Protein AF-G8SF89-F1 (afdb_monomer_lite)

Radius of gyration: 23.96 Å; chains: 1; bounding box: 56×58×71 Å

Secondary structure (DSSP, 8-state):
-PPPTTTTTHHHHS-HHHHHHHHHHTTT-HHHHHHHHHHHHHHHHHHHHHHHHHHHHHHHHHHHHHHHHHTHHHH-S-GGGS--S--HHHHHHHHHHHHHHHHHHHHH-GGG-SHHHHHHHS-HHHHHHTTSGGGHHHHHHTGGGG-TTS-S-HHHHHHHHHHHHHHHHHHHTT---TTS-HHHHHHHHHHHHHHH-HHHHHHHHHH--HHHHHHT-SS----EEEEE-TTHHHHHHHHSEEEE-TT----S-SEEEEEETTEE-SEE-BEEEEEEEEE-SHHHHHHHHTT--HHHHHHHHHHHHHHHTT--SSEEEEEEEPPTTSTT-EE-SS-EE--SPS-TT--S-SSEEEE-HHHHHH-SSGGGG-

pLDDT: mean 92.3, std 6.73, range [50.88, 98.69]

Sequence (370 aa):
MVGHQHAAAIPQWISPDRFEPYLRHAGHDRDKACELYEWAAELNSAAFQAIHYVEVILRNAIDLQLQKRRNEDAAKIPWFLTPLGSDNKSQQEIDYAVAQVRERLRKVDKRKDTRAQIVAGLTFGFWANLLQTRHEDLWRSTIRHAFPRSSGNRSDVAPIVFKLRTFRNRLAHHDSLLAVDVPFQINQMITLLDWIDEDAAHWLRSTEKATAVHAQRPFARNDTVVVAGADAWPLYQKVHAYVCQPGRAFQPVEHLAFYTARAIQPEIPVIRERIDNVDWTTAESRRRRATGDPKDQRLADIIDQSIADGWTGGRYQVFLLSAPGDTGHHTRRSTIPHTAPPGRGQAYTQGQRYAVRQKLISARTTSDLT

Structure (mmCIF, N/CA/C/O backbone):
data_AF-G8SF89-F1
#
_entry.id   AF-G8SF89-F1
#
loop_
_atom_site.group_PDB
_atom_site.id
_atom_site.type_symbol
_atom_site.label_atom_id
_atom_site.label_alt_id
_atom_site.label_comp_id
_atom_site.label_asym_id
_atom_site.label_entity_id
_atom_site.label_seq_id
_atom_site.pdbx_PDB_ins_code
_atom_site.Cartn_x
_atom_site.Cartn_y
_atom_site.Cartn_z
_atom_site.occupancy
_atom_site.B_iso_or_equiv
_atom_site.auth_seq_id
_atom_site.auth_comp_id
_atom_site.auth_asym_id
_atom_site.auth_atom_id
_atom_site.pdbx_PDB_model_num
ATOM 1 N N . MET A 1 1 ? -21.066 -25.541 19.609 1.00 50.88 1 MET A N 1
ATOM 2 C CA . MET A 1 1 ? -19.937 -25.155 18.740 1.00 50.88 1 MET A CA 1
ATOM 3 C C . MET A 1 1 ? -19.066 -26.381 18.589 1.00 50.88 1 MET A C 1
ATOM 5 O O . MET A 1 1 ? -18.711 -26.964 19.605 1.00 50.88 1 MET A O 1
ATOM 9 N N . VAL A 1 2 ? -18.831 -26.828 17.358 1.00 65.62 2 VAL A N 1
ATOM 10 C CA . VAL A 1 2 ? -17.849 -27.886 17.089 1.00 65.62 2 VAL A CA 1
ATOM 11 C C . VAL A 1 2 ? -16.478 -27.223 17.228 1.00 65.62 2 VAL A C 1
ATOM 13 O O . VAL A 1 2 ? -16.266 -26.186 16.609 1.00 65.62 2 VAL A O 1
ATOM 16 N N . GLY A 1 3 ? -15.616 -27.740 18.108 1.00 77.81 3 GLY A N 1
ATOM 17 C CA . GLY A 1 3 ? -14.256 -27.213 18.284 1.00 77.81 3 GLY A CA 1
ATOM 18 C C . GLY A 1 3 ? -13.438 -27.361 17.002 1.00 77.81 3 GLY A C 1
ATOM 19 O O . GLY A 1 3 ? -13.745 -28.216 16.165 1.00 77.81 3 GLY A O 1
ATOM 20 N N . HIS A 1 4 ? -12.404 -26.539 16.835 1.00 86.12 4 HIS A N 1
ATOM 21 C CA . HIS A 1 4 ? -11.586 -26.579 15.633 1.00 86.12 4 HIS A CA 1
ATOM 22 C C . HIS A 1 4 ? -10.834 -27.913 15.578 1.00 86.12 4 HIS A C 1
ATOM 24 O O . HIS A 1 4 ? -10.097 -28.267 16.502 1.00 86.12 4 HIS A O 1
ATOM 30 N N . GLN A 1 5 ? -10.997 -28.659 14.480 1.00 88.00 5 GLN A N 1
ATOM 31 C CA . GLN A 1 5 ? -10.517 -30.043 14.349 1.00 88.00 5 GLN A CA 1
ATOM 32 C C . GLN A 1 5 ? -9.021 -30.201 14.681 1.00 88.00 5 GLN A C 1
ATOM 34 O O . GLN A 1 5 ? -8.595 -31.245 15.175 1.00 88.00 5 GLN A O 1
ATOM 39 N N . HIS A 1 6 ? -8.225 -29.154 14.446 1.00 88.00 6 HIS A N 1
ATOM 40 C CA . HIS A 1 6 ? -6.773 -29.163 14.625 1.0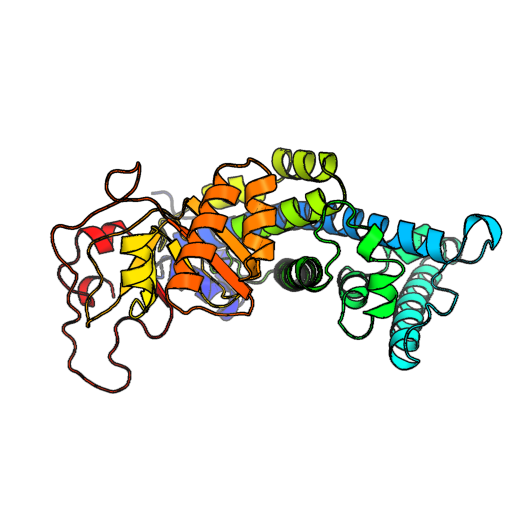0 88.00 6 HIS A CA 1
ATOM 41 C C . HIS A 1 6 ? -6.253 -28.246 15.746 1.00 88.00 6 HIS A C 1
ATOM 43 O O . HIS A 1 6 ? -5.051 -27.984 15.801 1.00 88.00 6 HIS A O 1
ATOM 49 N N . ALA A 1 7 ? -7.111 -27.790 16.669 1.00 86.19 7 ALA A N 1
ATOM 50 C CA . ALA A 1 7 ? -6.733 -26.843 17.730 1.00 86.19 7 ALA A CA 1
ATOM 51 C C . ALA A 1 7 ? -5.574 -27.305 18.632 1.00 86.19 7 ALA A C 1
ATOM 53 O O . ALA A 1 7 ? -4.820 -26.488 19.163 1.00 86.19 7 ALA A O 1
ATOM 54 N N . ALA A 1 8 ? -5.418 -28.620 18.808 1.00 84.69 8 ALA A N 1
ATOM 55 C CA . ALA A 1 8 ? -4.322 -29.204 19.579 1.00 84.69 8 ALA A CA 1
ATOM 56 C C . ALA A 1 8 ? -3.022 -29.378 18.769 1.00 84.69 8 ALA A C 1
ATOM 58 O O . ALA A 1 8 ? -1.945 -29.425 19.365 1.00 84.69 8 ALA A O 1
ATOM 59 N N . ALA A 1 9 ? -3.117 -29.488 17.439 1.00 89.56 9 ALA A N 1
ATOM 60 C CA . ALA A 1 9 ? -2.013 -29.873 16.559 1.00 89.56 9 ALA A CA 1
ATOM 61 C C . ALA A 1 9 ? -1.321 -28.669 15.901 1.00 89.56 9 ALA A C 1
ATOM 63 O O . ALA A 1 9 ? -0.096 -28.593 15.920 1.00 89.56 9 ALA A O 1
ATOM 64 N N . ILE A 1 10 ? -2.084 -27.696 15.388 1.00 87.31 10 ILE A N 1
ATOM 65 C CA . ILE A 1 10 ? -1.545 -26.505 14.701 1.00 87.31 10 ILE A CA 1
ATOM 66 C C . ILE A 1 10 ? -0.486 -25.764 15.538 1.00 87.31 10 ILE A C 1
ATOM 68 O O . ILE A 1 10 ? 0.593 -25.489 15.005 1.00 87.31 10 ILE A O 1
ATOM 72 N N . PRO A 1 11 ? -0.699 -25.500 16.846 1.00 87.44 11 PRO A N 1
ATOM 73 C CA . PRO A 1 11 ? 0.305 -24.821 17.666 1.00 87.44 11 PRO A CA 1
ATOM 74 C C . PRO A 1 11 ? 1.617 -25.603 17.841 1.00 87.44 11 PRO A C 1
ATOM 76 O O . PRO A 1 11 ? 2.593 -25.028 18.306 1.00 87.44 11 PRO A O 1
ATOM 79 N N . GLN A 1 12 ? 1.652 -26.900 17.509 1.00 90.00 12 GLN A N 1
ATOM 80 C CA . GLN A 1 12 ? 2.863 -27.728 17.575 1.00 90.00 12 GLN A CA 1
ATOM 81 C C . GLN A 1 12 ? 3.695 -27.653 16.287 1.00 90.00 12 GLN A C 1
ATOM 83 O O . GLN A 1 12 ? 4.896 -27.908 16.318 1.00 90.00 12 GLN A O 1
ATOM 88 N N . TRP A 1 13 ? 3.077 -27.305 15.153 1.00 92.06 13 TRP A N 1
ATOM 89 C CA . TRP A 1 13 ? 3.757 -27.172 13.856 1.00 92.06 13 TRP A CA 1
ATOM 90 C C . TRP A 1 13 ? 4.307 -25.767 13.606 1.00 92.06 13 TRP A C 1
ATOM 92 O O . TRP A 1 13 ? 5.127 -25.563 12.712 1.00 92.06 13 TRP A O 1
ATOM 102 N N . ILE A 1 14 ? 3.859 -24.793 14.395 1.00 89.81 14 ILE A N 1
ATOM 103 C CA . ILE A 1 14 ? 4.236 -23.386 14.292 1.00 89.81 14 ILE A CA 1
ATOM 104 C C . ILE A 1 14 ? 5.031 -23.028 15.541 1.00 89.81 14 ILE A C 1
ATOM 106 O O . ILE A 1 14 ? 4.664 -23.421 16.645 1.00 89.81 14 ILE A O 1
ATOM 110 N N . SER A 1 15 ? 6.110 -22.255 15.398 1.00 89.69 15 SER A N 1
ATOM 111 C CA . SER A 1 15 ? 6.829 -21.802 16.588 1.00 89.69 15 SER A CA 1
ATOM 112 C C . SER A 1 15 ? 5.915 -20.951 17.489 1.00 89.69 15 SER A C 1
ATOM 114 O O . SER A 1 15 ? 5.112 -20.164 16.970 1.00 89.69 15 SER A O 1
ATOM 116 N N . PRO A 1 16 ? 6.042 -21.046 18.828 1.00 90.50 16 PRO A N 1
ATOM 117 C CA . PRO A 1 16 ? 5.187 -20.303 19.755 1.00 90.50 16 PRO A CA 1
ATOM 118 C C . PRO A 1 16 ? 5.129 -18.802 19.447 1.00 90.50 16 PRO A C 1
ATOM 120 O O . PRO A 1 16 ? 4.044 -18.238 19.338 1.00 90.50 16 PRO A O 1
ATOM 123 N N . ASP A 1 17 ? 6.278 -18.181 19.167 1.00 91.44 17 ASP A N 1
ATOM 124 C CA . ASP A 1 17 ? 6.375 -16.750 18.845 1.00 91.44 17 ASP A CA 1
ATOM 125 C C . ASP A 1 17 ? 5.619 -16.355 17.566 1.00 91.44 17 ASP A C 1
ATOM 127 O O . ASP A 1 17 ? 5.136 -15.227 17.440 1.00 91.44 17 ASP A O 1
ATOM 131 N N . ARG A 1 18 ? 5.505 -17.271 16.596 1.00 91.44 18 ARG A N 1
ATOM 132 C CA . ARG A 1 18 ? 4.767 -17.048 15.343 1.00 91.44 18 ARG A CA 1
ATOM 133 C C . ARG A 1 18 ? 3.261 -17.230 15.528 1.00 91.44 18 ARG A C 1
ATOM 135 O O . ARG A 1 18 ? 2.498 -16.572 14.820 1.00 91.44 18 ARG A O 1
ATOM 142 N N . PHE A 1 19 ? 2.838 -18.078 16.466 1.00 93.19 19 PHE A N 1
ATOM 143 C CA . PHE A 1 19 ? 1.425 -18.335 16.761 1.00 93.19 19 PHE A CA 1
ATOM 144 C C . PHE A 1 19 ? 0.829 -17.352 17.786 1.00 93.19 19 PHE A C 1
ATOM 146 O O . PHE A 1 19 ? -0.348 -17.002 17.725 1.00 93.19 19 PHE A O 1
ATOM 153 N N . GLU A 1 20 ? 1.656 -16.830 18.686 1.00 92.19 20 GLU A N 1
ATOM 154 C CA . GLU A 1 20 ? 1.288 -15.909 19.763 1.00 92.19 20 GLU A CA 1
ATOM 155 C C . GLU A 1 20 ? 0.498 -14.655 19.307 1.00 92.19 20 GLU A C 1
ATOM 157 O O . GLU A 1 20 ? -0.483 -14.288 19.960 1.00 92.19 20 GLU A O 1
ATOM 162 N N . PRO A 1 21 ? 0.797 -14.003 18.161 1.00 91.12 21 PRO A N 1
ATOM 163 C CA . PRO A 1 21 ? -0.052 -12.931 17.643 1.00 91.12 21 PRO A CA 1
ATOM 164 C C . PRO A 1 21 ? -1.506 -13.355 17.398 1.00 91.12 21 PRO A C 1
ATOM 166 O O . PRO A 1 21 ? -2.406 -12.548 17.631 1.00 91.12 21 PRO A O 1
ATOM 169 N N . TYR A 1 22 ? -1.741 -14.588 16.944 1.00 92.06 22 TYR A N 1
ATOM 170 C CA . TYR A 1 22 ? -3.078 -15.123 16.682 1.00 92.06 22 TYR A CA 1
ATOM 171 C C . TYR A 1 22 ? -3.811 -15.420 17.989 1.00 92.06 22 TYR A C 1
ATOM 173 O O . TYR A 1 22 ? -4.953 -14.990 18.139 1.00 92.06 22 TYR A O 1
ATOM 181 N N . LEU A 1 23 ? -3.129 -16.032 18.966 1.00 91.00 23 LEU A N 1
ATOM 182 C CA . LEU A 1 23 ? -3.665 -16.251 20.316 1.00 91.00 23 LEU A CA 1
ATOM 183 C C . LEU A 1 23 ? -4.122 -14.946 20.957 1.00 91.00 23 LEU A C 1
ATOM 185 O O . LEU A 1 23 ? -5.261 -14.846 21.403 1.00 91.00 23 LEU A O 1
ATOM 189 N N . ARG A 1 24 ? -3.275 -13.915 20.948 1.00 89.12 24 ARG A N 1
ATOM 190 C CA . ARG A 1 24 ? -3.626 -12.618 21.537 1.00 89.12 24 ARG A CA 1
ATOM 191 C C . ARG A 1 24 ? -4.850 -11.992 20.874 1.00 89.12 24 ARG A C 1
ATOM 193 O O . ARG A 1 24 ? -5.723 -11.481 21.567 1.00 89.12 24 ARG A O 1
ATOM 200 N N . HIS A 1 25 ? -4.931 -12.037 19.542 1.00 86.19 25 HIS A N 1
ATOM 201 C CA . HIS A 1 25 ? -6.096 -11.513 18.820 1.00 86.19 25 HIS A CA 1
ATOM 202 C C . HIS A 1 25 ? -7.362 -12.334 19.075 1.00 86.19 25 HIS A C 1
ATOM 204 O O . HIS A 1 25 ? -8.450 -11.768 19.073 1.00 86.19 25 HIS A O 1
ATOM 210 N N . ALA A 1 26 ? -7.221 -13.635 19.317 1.00 88.62 26 ALA A N 1
ATOM 211 C CA . ALA A 1 26 ? -8.311 -14.536 19.660 1.00 88.62 26 ALA A CA 1
ATOM 212 C C . ALA A 1 26 ? -8.717 -14.482 21.148 1.00 88.62 26 ALA A C 1
ATOM 214 O O . ALA A 1 26 ? -9.597 -15.230 21.564 1.00 88.62 26 ALA A O 1
ATOM 215 N N . GLY A 1 27 ? -8.091 -13.633 21.974 1.00 87.19 27 GLY A N 1
ATOM 216 C CA . GLY A 1 27 ? -8.346 -13.607 23.419 1.00 87.19 27 GLY A CA 1
ATOM 217 C C . GLY A 1 27 ? -7.873 -14.878 24.133 1.00 87.19 27 GLY A C 1
ATOM 218 O O . GLY A 1 27 ? -8.510 -15.325 25.079 1.00 87.19 27 GLY A O 1
ATOM 219 N N . HIS A 1 28 ? -6.776 -15.467 23.652 1.00 89.31 28 HIS A N 1
ATOM 220 C CA . HIS A 1 28 ? -6.198 -16.747 24.079 1.00 89.31 28 HIS A CA 1
ATOM 221 C C . HIS A 1 28 ? -7.100 -17.977 23.865 1.00 89.31 28 HIS A C 1
ATOM 223 O O . HIS A 1 28 ? -6.785 -19.066 24.347 1.00 89.31 28 HIS A O 1
ATOM 229 N N . ASP A 1 29 ? -8.169 -17.835 23.080 1.00 90.94 29 ASP A N 1
ATOM 230 C CA . ASP A 1 29 ? -8.976 -18.948 22.584 1.00 90.94 29 ASP A CA 1
ATOM 231 C C . ASP A 1 29 ? -8.221 -19.678 21.461 1.00 90.94 29 ASP A C 1
ATOM 233 O O . ASP A 1 29 ? -7.914 -19.102 20.412 1.00 90.94 29 ASP A O 1
ATOM 237 N N . ARG A 1 30 ? -7.876 -20.947 21.700 1.00 90.56 30 ARG A N 1
ATOM 238 C CA . ARG A 1 30 ? -7.067 -21.744 20.768 1.00 90.56 30 ARG A CA 1
ATOM 239 C C . ARG A 1 30 ? -7.809 -22.097 19.486 1.00 90.56 30 ARG A C 1
ATOM 241 O O . ARG A 1 30 ? -7.169 -22.103 18.436 1.00 90.56 30 ARG A O 1
ATOM 248 N N . ASP A 1 31 ? -9.110 -22.369 19.562 1.00 91.94 31 ASP A N 1
ATOM 249 C CA . ASP A 1 31 ? -9.913 -22.728 18.391 1.00 91.94 31 ASP A CA 1
ATOM 250 C C . ASP A 1 31 ? -9.948 -21.544 17.421 1.00 91.94 31 ASP A C 1
ATOM 252 O O . ASP A 1 31 ? -9.514 -21.649 16.273 1.00 91.94 31 ASP A O 1
ATOM 256 N N . LYS A 1 32 ? -10.305 -20.364 17.939 1.00 92.06 32 LYS A N 1
ATOM 257 C CA . LYS A 1 32 ? -10.306 -19.113 17.167 1.00 92.06 32 LYS A CA 1
ATOM 258 C C . LYS A 1 32 ? -8.918 -18.734 16.656 1.00 92.06 32 LYS A C 1
ATOM 260 O O . LYS A 1 32 ? -8.783 -18.221 15.548 1.00 92.06 32 LYS A O 1
ATOM 265 N N . ALA A 1 33 ? -7.862 -18.957 17.439 1.00 92.38 33 ALA A N 1
ATOM 266 C CA . ALA A 1 33 ? -6.503 -18.669 16.986 1.00 92.38 33 ALA A CA 1
ATOM 267 C C . ALA A 1 33 ? -6.103 -19.529 15.776 1.00 92.38 33 ALA A C 1
ATOM 269 O O . ALA A 1 33 ? -5.426 -19.023 14.881 1.00 92.38 33 ALA A O 1
ATOM 270 N N . CYS A 1 34 ? -6.543 -20.792 15.730 1.00 93.69 34 CYS A N 1
ATOM 271 C CA . CYS A 1 34 ? -6.319 -21.675 14.586 1.00 93.69 34 CYS A CA 1
ATOM 272 C C . CYS A 1 34 ? -7.111 -21.217 13.357 1.00 93.69 34 CYS A C 1
ATOM 274 O O . CYS A 1 34 ? -6.504 -21.019 12.309 1.00 93.69 34 CYS A O 1
ATOM 276 N N . GLU A 1 35 ? -8.407 -20.924 13.508 1.00 94.12 35 GLU A N 1
ATOM 277 C CA . GLU A 1 35 ? -9.235 -20.375 12.420 1.00 94.12 35 GLU A CA 1
ATOM 278 C C . GLU A 1 35 ? -8.627 -19.086 11.841 1.00 94.12 35 GLU A C 1
ATOM 280 O O . GLU A 1 35 ? -8.545 -18.898 10.627 1.00 94.12 35 GLU A O 1
ATOM 285 N N . LEU A 1 36 ? -8.141 -18.189 12.708 1.00 93.25 36 LEU A N 1
ATOM 286 C CA . LEU A 1 36 ? -7.502 -16.942 12.286 1.00 93.25 36 LEU A CA 1
ATOM 287 C C . LEU A 1 36 ? -6.159 -17.179 11.584 1.00 93.25 36 LEU A C 1
ATOM 289 O O . LEU A 1 36 ? -5.795 -16.413 10.690 1.00 93.25 36 LEU A O 1
ATOM 293 N N . TYR A 1 37 ? -5.404 -18.195 12.003 1.00 94.31 37 TYR A N 1
ATOM 294 C CA . TYR A 1 37 ? -4.150 -18.573 11.360 1.00 94.31 37 TYR A CA 1
ATOM 295 C C . TYR A 1 37 ? -4.389 -19.115 9.947 1.00 94.31 37 TYR A C 1
ATOM 297 O O . TYR A 1 37 ? -3.738 -18.662 9.005 1.00 94.31 37 TYR A O 1
ATOM 305 N N . GLU A 1 38 ? -5.352 -20.021 9.787 1.00 94.75 38 GLU A N 1
ATOM 306 C CA . GLU A 1 38 ? -5.725 -20.593 8.490 1.00 94.75 38 GLU A CA 1
ATOM 307 C C . GLU A 1 38 ? -6.265 -19.518 7.540 1.00 94.75 38 GLU A C 1
ATOM 309 O O . GLU A 1 38 ? -5.780 -19.389 6.414 1.00 94.75 38 GLU A O 1
ATOM 314 N N . TRP A 1 39 ? -7.157 -18.648 8.029 1.00 95.62 39 TRP A N 1
ATOM 315 C CA . TRP A 1 39 ? -7.616 -17.473 7.283 1.00 95.62 39 TRP A CA 1
ATOM 316 C C . TRP A 1 39 ? -6.452 -16.570 6.845 1.00 95.62 39 TRP A C 1
ATOM 318 O O . TRP A 1 39 ? -6.416 -16.090 5.712 1.00 95.62 39 TRP A O 1
ATOM 328 N N . ALA A 1 40 ? -5.467 -16.330 7.718 1.00 94.88 40 ALA A N 1
ATOM 329 C CA . ALA A 1 40 ? -4.318 -15.495 7.372 1.00 94.88 40 ALA A CA 1
ATOM 330 C C . ALA A 1 40 ? -3.421 -16.147 6.308 1.00 94.88 40 ALA A C 1
ATOM 332 O O . ALA A 1 40 ? -2.827 -15.430 5.496 1.00 94.88 40 ALA A O 1
ATOM 333 N N . ALA A 1 41 ? -3.329 -17.479 6.288 1.00 95.50 41 ALA A N 1
ATOM 334 C CA . ALA A 1 41 ? -2.639 -18.220 5.238 1.00 95.50 41 ALA A CA 1
ATOM 335 C C . ALA A 1 41 ? -3.378 -18.113 3.891 1.00 95.50 41 ALA A C 1
ATOM 337 O O . ALA A 1 41 ? -2.743 -17.842 2.868 1.00 95.50 41 ALA A O 1
ATOM 338 N N . GLU A 1 42 ? -4.710 -18.232 3.890 1.00 97.56 42 GLU A N 1
ATOM 339 C CA . GLU A 1 42 ? -5.537 -18.016 2.697 1.00 97.56 42 GLU A CA 1
ATOM 340 C C . GLU A 1 42 ? -5.398 -16.581 2.167 1.00 97.56 42 GLU A C 1
ATOM 342 O O . GLU A 1 42 ? -5.149 -16.369 0.976 1.00 97.56 42 GLU A O 1
ATOM 347 N N . LEU A 1 43 ? -5.451 -15.587 3.060 1.00 97.31 43 LEU A N 1
ATOM 348 C CA . LEU A 1 43 ? -5.251 -14.182 2.710 1.00 97.31 43 LEU A CA 1
ATOM 349 C C . LEU A 1 43 ? -3.857 -13.933 2.120 1.00 97.31 43 LEU A C 1
ATOM 351 O O . LEU A 1 43 ? -3.726 -13.171 1.161 1.00 97.31 43 LEU A O 1
ATOM 355 N N . ASN A 1 44 ? -2.816 -14.571 2.668 1.00 97.62 44 ASN A N 1
ATOM 356 C CA . ASN A 1 44 ? -1.458 -14.478 2.135 1.00 97.62 44 ASN A CA 1
ATOM 357 C C . ASN A 1 44 ? -1.402 -15.012 0.696 1.00 97.62 44 ASN A C 1
ATOM 359 O O . ASN A 1 44 ? -0.926 -14.305 -0.191 1.00 97.62 44 ASN A O 1
ATOM 363 N N . SER A 1 45 ? -1.970 -16.197 0.454 1.00 97.88 45 SER A N 1
ATOM 364 C CA . SER A 1 45 ? -2.066 -16.800 -0.882 1.00 97.88 45 SER A CA 1
ATOM 365 C C . SER A 1 45 ? -2.776 -15.877 -1.883 1.00 97.88 45 SER A C 1
ATOM 367 O O . SER A 1 45 ? -2.227 -15.555 -2.942 1.00 97.88 45 SER A O 1
ATOM 369 N N . ALA A 1 46 ? -3.953 -15.361 -1.515 1.00 98.19 46 ALA A N 1
ATOM 370 C CA . ALA A 1 46 ? -4.733 -14.458 -2.358 1.00 98.19 46 ALA A CA 1
ATOM 371 C C . ALA A 1 46 ? -3.995 -13.136 -2.648 1.00 98.19 46 ALA A C 1
ATOM 373 O O . ALA A 1 46 ? -4.000 -12.648 -3.779 1.00 98.19 46 ALA A O 1
ATOM 374 N N . ALA A 1 47 ? -3.304 -12.568 -1.656 1.00 98.19 47 ALA A N 1
ATOM 375 C CA . ALA A 1 47 ? -2.503 -11.360 -1.844 1.00 98.19 47 ALA A CA 1
ATOM 376 C C . ALA A 1 47 ? -1.255 -11.609 -2.712 1.00 98.19 47 ALA A C 1
ATOM 378 O O . ALA A 1 47 ? -0.862 -10.740 -3.495 1.00 98.19 47 ALA A O 1
ATOM 379 N N . PHE A 1 48 ? -0.637 -12.793 -2.618 1.00 97.38 48 PHE A N 1
ATOM 380 C CA . PHE A 1 48 ? 0.515 -13.157 -3.447 1.00 97.38 48 PHE A CA 1
ATOM 381 C C . PHE A 1 48 ? 0.137 -13.289 -4.926 1.00 97.38 48 PHE A C 1
ATOM 383 O O . PHE A 1 48 ? 0.937 -12.940 -5.795 1.00 97.38 48 PHE A O 1
ATOM 390 N N . GLN A 1 49 ? -1.094 -13.720 -5.219 1.00 98.00 49 GLN A N 1
ATOM 391 C CA . GLN A 1 49 ? -1.638 -13.723 -6.578 1.00 98.00 49 GLN A CA 1
ATOM 392 C C . GLN A 1 49 ? -1.666 -12.306 -7.178 1.00 98.00 49 GLN A C 1
ATOM 394 O O . GLN A 1 49 ? -1.195 -12.104 -8.295 1.00 98.00 49 GLN A O 1
ATOM 399 N N . ALA A 1 50 ? -2.153 -11.311 -6.429 1.00 98.19 50 ALA A N 1
ATOM 400 C CA . ALA A 1 50 ? -2.156 -9.919 -6.884 1.00 98.19 50 ALA A CA 1
ATOM 401 C C . ALA A 1 50 ? -0.727 -9.381 -7.094 1.00 98.19 50 ALA A C 1
ATOM 403 O O . ALA A 1 50 ? -0.431 -8.775 -8.125 1.00 98.19 50 ALA A O 1
ATOM 404 N N . ILE A 1 51 ? 0.191 -9.677 -6.163 1.00 98.12 51 ILE A N 1
ATOM 405 C CA . ILE A 1 51 ? 1.616 -9.333 -6.293 1.00 98.12 51 ILE A CA 1
ATOM 406 C C . ILE A 1 51 ? 2.240 -9.942 -7.548 1.00 98.12 51 ILE A C 1
ATOM 408 O O . ILE A 1 51 ? 3.010 -9.260 -8.223 1.00 98.12 51 ILE A O 1
ATOM 412 N N . HIS A 1 52 ? 1.915 -11.194 -7.877 1.00 97.50 52 HIS A N 1
ATOM 413 C CA . HIS A 1 52 ? 2.430 -11.856 -9.071 1.00 97.50 52 HIS A CA 1
ATOM 414 C C . HIS A 1 52 ? 2.105 -11.056 -10.341 1.00 97.50 52 HIS A C 1
ATOM 416 O O . HIS A 1 52 ? 3.002 -10.794 -11.143 1.00 97.50 52 HIS A O 1
ATOM 422 N N . TYR A 1 53 ? 0.854 -10.613 -10.496 1.00 98.00 53 TYR A N 1
ATOM 423 C CA . TYR A 1 53 ? 0.442 -9.804 -11.644 1.00 98.00 53 TYR A CA 1
ATOM 424 C C . TYR A 1 53 ? 1.190 -8.471 -11.700 1.00 98.00 53 TYR A C 1
ATOM 426 O O . TYR A 1 53 ? 1.764 -8.123 -12.733 1.00 98.00 53 TYR A O 1
ATOM 434 N N . VAL A 1 54 ? 1.260 -7.763 -10.570 1.00 98.38 54 VAL A N 1
ATOM 435 C CA . VAL A 1 54 ? 1.958 -6.475 -10.479 1.00 98.38 54 VAL A CA 1
ATOM 436 C C . VAL A 1 54 ? 3.443 -6.613 -10.798 1.00 98.38 54 VAL A C 1
ATOM 438 O O . VAL A 1 54 ? 3.975 -5.797 -11.541 1.00 98.38 54 VAL A O 1
ATOM 441 N N . GLU A 1 55 ? 4.123 -7.635 -10.274 1.00 98.25 55 GLU A N 1
ATOM 442 C CA . GLU A 1 55 ? 5.555 -7.860 -10.505 1.00 98.25 55 GLU A CA 1
ATOM 443 C C . GLU A 1 55 ? 5.858 -8.086 -11.990 1.00 98.25 55 GLU A C 1
ATOM 445 O O . GLU A 1 55 ? 6.798 -7.493 -12.523 1.00 98.25 55 GLU A O 1
ATOM 450 N N . VAL A 1 56 ? 5.040 -8.892 -12.673 1.00 98.25 56 VAL A N 1
ATOM 451 C CA . VAL A 1 56 ? 5.202 -9.162 -14.107 1.00 98.25 56 VAL A CA 1
ATOM 452 C C . VAL A 1 56 ? 4.951 -7.904 -14.937 1.00 98.25 56 VAL A C 1
ATOM 454 O O . VAL A 1 56 ? 5.771 -7.578 -15.799 1.00 98.25 56 VAL A O 1
ATOM 457 N N . ILE A 1 57 ? 3.859 -7.183 -14.669 1.00 98.69 57 ILE A N 1
ATOM 458 C CA . ILE A 1 57 ? 3.482 -5.986 -15.431 1.00 98.69 57 ILE A CA 1
ATOM 459 C C . ILE A 1 57 ? 4.498 -4.861 -15.209 1.00 98.69 57 ILE A C 1
ATOM 461 O O . ILE A 1 57 ? 5.030 -4.323 -16.178 1.00 98.69 57 ILE A O 1
ATOM 465 N N . LEU A 1 58 ? 4.837 -4.559 -13.950 1.00 98.62 58 LEU A N 1
ATOM 466 C CA . LEU A 1 58 ? 5.816 -3.529 -13.588 1.00 98.62 58 LEU A CA 1
ATOM 467 C C . LEU A 1 58 ? 7.166 -3.786 -14.256 1.00 98.62 58 LEU A C 1
ATOM 469 O O . LEU A 1 58 ? 7.749 -2.883 -14.859 1.00 98.62 58 LEU A O 1
ATOM 473 N N . ARG A 1 59 ? 7.660 -5.026 -14.166 1.00 98.44 59 ARG A N 1
ATOM 474 C CA . ARG A 1 59 ? 8.911 -5.422 -14.808 1.00 98.44 59 ARG A CA 1
ATOM 475 C C . ARG A 1 59 ? 8.860 -5.172 -16.306 1.00 98.44 59 ARG A C 1
ATOM 477 O O . ARG A 1 59 ? 9.770 -4.548 -16.840 1.00 98.44 59 ARG A O 1
ATOM 484 N N . ASN A 1 60 ? 7.837 -5.690 -16.980 1.00 98.50 60 ASN A N 1
ATOM 485 C CA . ASN A 1 60 ? 7.758 -5.627 -18.435 1.00 98.50 60 ASN A CA 1
ATOM 486 C C . ASN A 1 60 ? 7.601 -4.176 -18.918 1.00 98.50 60 ASN A C 1
ATOM 488 O O . ASN A 1 60 ? 8.199 -3.803 -19.925 1.00 98.50 60 ASN A O 1
ATOM 492 N N . ALA A 1 61 ? 6.871 -3.343 -18.171 1.00 98.62 61 ALA A N 1
ATOM 493 C CA . ALA A 1 61 ? 6.735 -1.919 -18.456 1.00 98.62 61 ALA A CA 1
ATOM 494 C C . ALA A 1 61 ? 8.083 -1.184 -18.365 1.00 98.62 61 ALA A C 1
ATOM 496 O O . ALA A 1 61 ? 8.443 -0.450 -19.285 1.00 98.62 61 ALA A O 1
ATOM 497 N N . ILE A 1 62 ? 8.862 -1.409 -17.299 1.00 98.50 62 ILE A N 1
ATOM 498 C CA . ILE A 1 62 ? 10.197 -0.805 -17.144 1.00 98.50 62 ILE A CA 1
ATOM 499 C C . ILE A 1 62 ? 11.164 -1.346 -18.203 1.00 98.50 62 ILE A C 1
ATOM 501 O O . ILE A 1 62 ? 11.875 -0.572 -18.847 1.00 98.50 62 ILE A O 1
ATOM 505 N N . ASP A 1 63 ? 11.174 -2.663 -18.407 1.00 98.25 63 ASP A N 1
ATOM 506 C CA . ASP A 1 63 ? 12.025 -3.339 -19.381 1.00 98.25 63 ASP A CA 1
ATOM 507 C C . ASP A 1 63 ? 11.811 -2.794 -20.799 1.00 98.25 63 ASP A C 1
ATOM 509 O O . ASP A 1 63 ? 12.782 -2.486 -21.487 1.00 98.25 63 ASP A O 1
ATOM 513 N N . LEU A 1 64 ? 10.557 -2.580 -21.212 1.00 98.00 64 LEU A N 1
ATOM 514 C CA . LEU A 1 64 ? 10.222 -1.987 -22.508 1.00 98.00 64 LEU A CA 1
ATOM 515 C C . LEU A 1 64 ? 10.846 -0.595 -22.695 1.00 98.00 64 LEU A C 1
ATOM 517 O O . LEU A 1 64 ? 11.350 -0.280 -23.774 1.00 98.00 64 LEU A O 1
ATOM 521 N N . GLN A 1 65 ? 10.842 0.252 -21.663 1.00 97.88 65 GLN A N 1
ATOM 522 C CA . GLN A 1 65 ? 11.445 1.585 -21.771 1.00 97.88 65 GLN A CA 1
ATOM 523 C C . GLN A 1 65 ? 12.974 1.522 -21.823 1.00 97.88 65 GLN A C 1
ATOM 525 O O . GLN A 1 65 ? 13.599 2.291 -22.555 1.00 97.88 65 GLN A O 1
ATOM 530 N N . LEU A 1 66 ? 13.588 0.588 -21.093 1.00 96.88 66 LEU A N 1
ATOM 531 C CA . LEU A 1 66 ? 15.035 0.367 -21.147 1.00 96.88 66 LEU A CA 1
ATOM 532 C C . LEU A 1 66 ? 15.478 -0.152 -22.524 1.00 96.88 66 LEU A C 1
ATOM 534 O O . LEU A 1 66 ? 16.484 0.329 -23.050 1.00 96.88 66 LEU A O 1
ATOM 538 N N . GLN A 1 67 ? 14.689 -1.040 -23.143 1.00 96.38 67 GLN A N 1
ATOM 539 C CA . GLN A 1 67 ? 14.904 -1.493 -24.522 1.00 96.38 67 GLN A CA 1
ATOM 540 C C . GLN A 1 67 ? 14.902 -0.315 -25.505 1.00 96.38 67 GLN A C 1
ATOM 542 O O . GLN A 1 67 ? 15.830 -0.161 -26.302 1.00 96.38 67 GLN A O 1
ATOM 547 N N . LYS A 1 68 ? 13.896 0.566 -25.401 1.00 95.75 68 LYS A N 1
ATOM 548 C CA . LYS A 1 68 ? 13.774 1.768 -26.241 1.00 95.75 68 LYS A CA 1
ATOM 549 C C . LYS A 1 68 ? 14.947 2.730 -26.047 1.00 95.75 68 LYS A C 1
ATOM 551 O O . LYS A 1 68 ? 15.535 3.172 -27.029 1.00 95.75 68 LYS A O 1
ATOM 556 N N . ARG A 1 69 ? 15.348 3.005 -24.797 1.00 93.56 69 ARG A N 1
ATOM 557 C CA . ARG A 1 69 ? 16.507 3.866 -24.466 1.00 93.56 69 ARG A CA 1
ATOM 558 C C . ARG A 1 69 ? 17.798 3.386 -25.136 1.00 93.56 69 ARG A C 1
ATOM 560 O O . ARG A 1 69 ? 18.659 4.200 -25.467 1.00 93.56 69 ARG A O 1
ATOM 567 N N . ARG A 1 70 ? 17.971 2.070 -25.275 1.00 92.38 70 ARG A N 1
ATOM 568 C CA . ARG A 1 70 ? 19.176 1.457 -25.854 1.00 92.38 70 ARG A CA 1
ATOM 569 C C . ARG A 1 70 ? 19.028 1.068 -27.318 1.00 92.38 70 ARG A C 1
ATOM 571 O O . ARG A 1 70 ? 19.995 0.574 -27.886 1.00 92.38 70 ARG A O 1
ATOM 578 N N . ASN A 1 71 ? 17.871 1.346 -27.921 1.00 91.38 71 ASN A N 1
ATOM 579 C CA . ASN A 1 71 ? 17.547 0.959 -29.288 1.00 91.38 71 ASN A CA 1
ATOM 580 C C . ASN A 1 71 ? 17.948 -0.503 -29.552 1.00 91.38 71 ASN A C 1
ATOM 582 O O . ASN A 1 71 ? 18.711 -0.795 -30.474 1.00 91.38 71 ASN A O 1
ATOM 586 N N . GLU A 1 72 ? 17.495 -1.415 -28.683 1.00 92.88 72 GLU A N 1
ATOM 587 C CA . GLU A 1 72 ? 17.874 -2.833 -28.763 1.00 92.88 72 GLU A CA 1
ATOM 588 C C . GLU A 1 72 ? 17.529 -3.456 -30.120 1.00 92.88 72 GLU A C 1
ATOM 590 O O . GLU A 1 72 ? 18.250 -4.336 -30.592 1.00 92.88 72 GLU A O 1
ATOM 595 N N . ASP A 1 73 ? 16.482 -2.962 -30.784 1.00 88.81 73 ASP A N 1
ATOM 596 C CA . ASP A 1 73 ? 16.089 -3.416 -32.115 1.00 88.81 73 ASP A CA 1
ATOM 597 C C . ASP A 1 73 ? 17.177 -3.169 -33.163 1.00 88.81 73 ASP A C 1
ATOM 599 O O . ASP A 1 73 ? 17.402 -4.039 -34.007 1.00 88.81 73 ASP A O 1
ATOM 603 N N . ALA A 1 74 ? 17.885 -2.040 -33.093 1.00 91.25 74 ALA A N 1
ATOM 604 C CA . ALA A 1 74 ? 19.008 -1.746 -33.981 1.00 91.25 74 ALA A CA 1
ATOM 605 C C . ALA A 1 74 ? 20.334 -2.302 -33.443 1.00 91.25 74 ALA A C 1
ATOM 607 O O . ALA A 1 74 ? 21.102 -2.902 -34.190 1.00 91.25 74 ALA A O 1
ATOM 608 N N . ALA A 1 75 ? 20.602 -2.123 -32.147 1.00 89.06 75 ALA A N 1
ATOM 609 C CA . ALA A 1 75 ? 21.881 -2.468 -31.532 1.00 89.06 75 ALA A CA 1
ATOM 610 C C . ALA A 1 75 ? 22.072 -3.979 -31.336 1.00 89.06 75 ALA A C 1
ATOM 612 O O . ALA A 1 75 ? 23.205 -4.443 -31.257 1.00 89.06 75 ALA A O 1
ATOM 613 N N . LYS A 1 76 ? 20.976 -4.743 -31.215 1.00 90.25 76 LYS A N 1
ATOM 614 C CA . LYS A 1 76 ? 20.953 -6.184 -30.898 1.00 90.25 76 LYS A CA 1
ATOM 615 C C . LYS A 1 76 ? 21.702 -6.567 -29.611 1.00 90.25 76 LYS A C 1
ATOM 617 O O . LYS A 1 76 ? 22.011 -7.738 -29.397 1.00 90.25 76 LYS A O 1
ATOM 622 N N . ILE A 1 77 ? 21.956 -5.598 -28.729 1.00 91.94 77 ILE A N 1
ATOM 623 C CA . ILE A 1 77 ? 22.600 -5.789 -27.427 1.00 91.94 77 ILE A CA 1
ATOM 624 C C . ILE A 1 77 ? 21.589 -5.421 -26.336 1.00 91.94 77 ILE A C 1
ATOM 626 O O . ILE A 1 77 ? 21.155 -4.271 -26.297 1.00 91.94 77 ILE A O 1
ATOM 630 N N . PRO A 1 78 ? 21.234 -6.353 -25.432 1.00 94.69 78 PRO A N 1
ATOM 631 C CA . PRO A 1 78 ? 20.357 -6.061 -24.307 1.00 94.69 78 PRO A CA 1
ATOM 632 C C . PRO A 1 78 ? 20.840 -4.904 -23.427 1.00 94.69 78 PRO A C 1
ATOM 634 O O . PRO A 1 78 ? 22.029 -4.811 -23.120 1.00 94.69 78 PRO A O 1
ATOM 637 N N . TRP A 1 79 ? 19.913 -4.077 -22.936 1.00 94.56 79 TRP A N 1
ATOM 638 C CA . TRP A 1 79 ? 20.200 -2.895 -22.119 1.00 94.56 79 TRP A CA 1
ATOM 639 C C . TRP A 1 79 ? 21.044 -3.233 -20.892 1.00 94.56 79 TRP A C 1
ATOM 641 O O . TRP A 1 79 ? 21.903 -2.446 -20.507 1.00 94.56 79 TRP A O 1
ATOM 651 N N . PHE A 1 80 ? 20.848 -4.421 -20.317 1.00 93.44 80 PHE A N 1
ATOM 652 C CA . PHE A 1 80 ? 21.553 -4.902 -19.129 1.00 93.44 80 PHE A CA 1
ATOM 653 C C . PHE A 1 80 ? 22.987 -5.375 -19.403 1.00 93.44 80 PHE A C 1
ATOM 655 O O . PHE A 1 80 ? 23.674 -5.801 -18.481 1.00 93.44 80 PHE A O 1
ATOM 662 N N . LEU A 1 81 ? 23.437 -5.340 -20.660 1.00 92.00 81 LEU A N 1
ATOM 663 C CA . LEU A 1 81 ? 24.835 -5.544 -21.055 1.00 92.00 81 LEU A CA 1
ATOM 664 C C . LEU A 1 81 ? 25.516 -4.225 -21.447 1.00 92.00 81 LEU A C 1
ATOM 666 O O . LEU A 1 81 ? 26.637 -4.235 -21.949 1.00 92.00 81 LEU A O 1
ATOM 670 N N . THR A 1 82 ? 24.840 -3.093 -21.242 1.00 89.44 82 THR A N 1
ATOM 671 C CA . THR A 1 82 ? 25.355 -1.760 -21.561 1.00 89.44 82 THR A CA 1
ATOM 672 C C . THR A 1 82 ? 25.216 -0.837 -20.355 1.00 89.44 82 THR A C 1
ATOM 674 O O . THR A 1 82 ? 24.210 -0.914 -19.646 1.00 89.44 82 THR A O 1
ATOM 677 N N . PRO A 1 83 ? 26.161 0.091 -20.123 1.00 87.06 83 PRO A N 1
ATOM 678 C CA . PRO A 1 83 ? 26.014 1.057 -19.045 1.00 87.06 83 PRO A CA 1
ATOM 679 C C . PRO A 1 83 ? 24.737 1.884 -19.214 1.00 87.06 83 PRO A C 1
ATOM 681 O O . PRO A 1 83 ? 24.478 2.412 -20.296 1.00 87.06 83 PRO A O 1
ATOM 684 N N . LEU A 1 84 ? 23.933 2.046 -18.161 1.00 84.69 84 LEU A N 1
ATOM 685 C CA . LEU A 1 84 ? 22.685 2.823 -18.203 1.00 84.69 84 LEU A CA 1
ATOM 686 C C . LEU A 1 84 ? 22.895 4.332 -18.007 1.00 84.69 84 LEU A C 1
ATOM 688 O O . LEU A 1 84 ? 21.934 5.096 -18.092 1.00 84.69 84 LEU A O 1
ATOM 692 N N . GLY A 1 85 ? 24.138 4.782 -17.815 1.00 72.38 85 GLY A N 1
ATOM 693 C CA . GLY A 1 85 ? 24.445 6.172 -17.457 1.00 72.38 85 GLY A CA 1
ATOM 694 C C . GLY A 1 85 ? 24.104 6.481 -15.998 1.00 72.38 85 GLY A C 1
ATOM 695 O O . GLY A 1 85 ? 23.698 7.592 -15.688 1.00 72.38 85 GLY A O 1
ATOM 696 N N . SER A 1 86 ? 24.191 5.469 -15.129 1.00 74.25 86 SER A N 1
ATOM 697 C CA . SER A 1 86 ? 24.183 5.646 -13.672 1.00 74.25 86 SER A CA 1
ATOM 698 C C . SER A 1 86 ? 25.615 5.838 -13.166 1.00 74.25 86 SER A C 1
ATOM 700 O O . SER A 1 86 ? 26.567 5.559 -13.896 1.00 74.25 86 SER A O 1
ATOM 702 N N . ASP A 1 87 ? 25.775 6.273 -11.915 1.00 85.38 87 ASP A N 1
ATOM 703 C CA . ASP A 1 87 ? 27.087 6.265 -11.263 1.00 85.38 87 ASP A CA 1
ATOM 704 C C . ASP A 1 87 ? 27.712 4.849 -11.252 1.00 85.38 87 ASP A C 1
ATOM 706 O O . ASP A 1 87 ? 27.013 3.836 -11.380 1.00 85.38 87 ASP A O 1
ATOM 710 N N . ASN A 1 88 ? 29.036 4.764 -11.084 1.00 87.44 88 ASN A N 1
ATOM 711 C CA . ASN A 1 88 ? 29.769 3.495 -11.164 1.00 87.44 88 ASN A CA 1
ATOM 712 C C . ASN A 1 88 ? 29.250 2.430 -10.187 1.00 87.44 88 ASN A C 1
ATOM 714 O O . ASN A 1 88 ? 29.187 1.255 -10.542 1.00 87.44 88 ASN A O 1
ATOM 718 N N . LYS A 1 89 ? 28.867 2.820 -8.967 1.00 89.38 89 LYS A N 1
ATOM 719 C CA . LYS A 1 89 ? 28.379 1.882 -7.948 1.00 89.38 89 LYS A CA 1
ATOM 720 C C . LYS A 1 89 ? 27.011 1.328 -8.342 1.00 89.38 89 LYS A C 1
ATOM 722 O O . LYS A 1 89 ? 26.780 0.125 -8.285 1.00 89.38 89 LYS A O 1
ATOM 727 N N . SER A 1 90 ? 26.123 2.207 -8.783 1.00 88.62 90 SER A N 1
ATOM 728 C CA . SER A 1 90 ? 24.804 1.876 -9.308 1.00 88.62 90 SER A CA 1
ATOM 729 C C . SER A 1 90 ? 24.893 0.929 -10.510 1.00 88.62 90 SER A C 1
ATOM 731 O O . SER A 1 90 ? 24.126 -0.029 -10.590 1.00 88.62 90 SER A O 1
ATOM 733 N N . GLN A 1 91 ? 25.855 1.143 -11.414 1.00 91.50 91 GLN A N 1
ATOM 734 C CA . GLN A 1 91 ? 26.089 0.236 -12.539 1.00 91.50 91 GLN A CA 1
ATOM 735 C C . GLN A 1 91 ? 26.603 -1.138 -12.079 1.00 91.50 91 GLN A C 1
ATOM 737 O O . GLN A 1 91 ? 26.076 -2.156 -12.518 1.00 91.50 91 GLN A O 1
ATOM 742 N N . GLN A 1 92 ? 27.556 -1.182 -11.142 1.00 92.81 92 GLN A N 1
ATOM 743 C CA . GLN A 1 92 ? 28.072 -2.439 -10.582 1.00 92.81 92 GLN A CA 1
ATOM 744 C C . GLN A 1 92 ? 26.974 -3.289 -9.929 1.00 92.81 92 GLN A C 1
ATOM 746 O O . GLN A 1 92 ? 26.975 -4.509 -10.071 1.00 92.81 92 GLN A O 1
ATOM 751 N N . GLU A 1 93 ? 26.019 -2.668 -9.231 1.00 92.88 93 GLU A N 1
ATOM 752 C CA . GLU A 1 93 ? 24.886 -3.387 -8.635 1.00 92.88 93 GLU A CA 1
ATOM 753 C C . GLU A 1 93 ? 23.973 -4.023 -9.695 1.00 92.88 93 GLU A C 1
ATOM 755 O O . GLU A 1 93 ? 23.489 -5.143 -9.503 1.00 92.88 93 GLU A O 1
ATOM 760 N N . ILE A 1 94 ? 23.754 -3.329 -10.817 1.00 93.94 94 ILE A N 1
ATOM 761 C CA . ILE A 1 94 ? 22.976 -3.850 -11.945 1.00 93.94 94 ILE A CA 1
ATOM 762 C C . ILE A 1 94 ? 23.703 -5.038 -12.574 1.00 93.94 94 ILE A C 1
ATOM 764 O O . ILE A 1 94 ? 23.116 -6.115 -12.709 1.00 93.94 94 ILE A O 1
ATOM 768 N N . ASP A 1 95 ? 24.985 -4.863 -12.894 1.00 95.50 95 ASP A N 1
ATOM 769 C CA . ASP A 1 95 ? 25.812 -5.890 -13.527 1.00 95.50 95 ASP A CA 1
ATOM 770 C C . ASP A 1 95 ? 25.910 -7.139 -12.642 1.00 95.50 95 ASP A C 1
ATOM 772 O O . ASP A 1 95 ? 25.772 -8.265 -13.127 1.00 95.50 95 ASP A O 1
ATOM 776 N N . TYR A 1 96 ? 26.066 -6.950 -11.328 1.00 96.62 96 TYR A N 1
ATOM 777 C CA . TYR A 1 96 ? 26.088 -8.037 -10.354 1.00 96.62 96 TYR A CA 1
ATOM 778 C C . TYR A 1 96 ? 24.770 -8.819 -10.335 1.00 96.62 96 TYR A C 1
ATOM 780 O O . TYR A 1 96 ? 24.780 -10.049 -10.429 1.00 96.62 96 TYR A O 1
ATOM 788 N N . ALA A 1 97 ? 23.625 -8.132 -10.258 1.00 97.06 97 ALA A N 1
ATOM 789 C CA . ALA A 1 97 ? 22.318 -8.788 -10.248 1.00 97.06 97 ALA A CA 1
ATOM 790 C C . ALA A 1 97 ? 22.078 -9.607 -11.528 1.00 97.06 97 ALA A C 1
ATOM 792 O O . ALA A 1 97 ? 21.612 -10.748 -11.467 1.00 97.06 97 ALA A O 1
ATOM 793 N N . VAL A 1 98 ? 22.453 -9.055 -12.683 1.00 97.50 98 VAL A N 1
ATOM 794 C CA . VAL A 1 98 ? 22.357 -9.729 -13.983 1.00 97.50 98 VAL A CA 1
ATOM 795 C C . VAL A 1 98 ? 23.289 -10.940 -14.031 1.00 97.50 98 VAL A C 1
ATOM 797 O O . VAL A 1 98 ? 22.856 -12.028 -14.413 1.00 97.50 98 VAL A O 1
ATOM 800 N N . ALA A 1 99 ? 24.544 -10.794 -13.600 1.00 97.56 99 ALA A N 1
ATOM 801 C CA . ALA A 1 99 ? 25.516 -11.883 -13.566 1.00 97.56 99 ALA A CA 1
ATOM 802 C C . ALA A 1 99 ? 25.036 -13.058 -12.701 1.00 97.56 99 ALA A C 1
ATOM 804 O O . ALA A 1 99 ? 25.107 -14.202 -13.147 1.00 97.56 99 ALA A O 1
ATOM 805 N N . GLN A 1 100 ? 24.466 -12.783 -11.523 1.00 98.06 100 GLN A N 1
ATOM 806 C CA . GLN A 1 100 ? 23.904 -13.808 -10.636 1.00 98.06 100 GLN A CA 1
ATOM 807 C C . GLN A 1 100 ? 22.762 -14.594 -11.296 1.00 98.06 100 GLN A C 1
ATOM 809 O O . GLN A 1 100 ? 22.714 -15.826 -11.220 1.00 98.06 100 GLN A O 1
ATOM 814 N N . VAL A 1 101 ? 21.850 -13.909 -11.996 1.00 97.88 101 VAL A N 1
ATOM 815 C CA . VAL A 1 101 ? 20.763 -14.579 -12.726 1.00 97.88 101 VAL A CA 1
ATOM 816 C C . VAL A 1 101 ? 21.318 -15.448 -13.853 1.00 97.88 101 VAL A C 1
ATOM 818 O O . VAL A 1 101 ? 20.926 -16.609 -13.974 1.00 97.88 101 VAL A O 1
ATOM 821 N N . ARG A 1 102 ? 22.259 -14.925 -14.645 1.00 97.75 102 ARG A N 1
ATOM 822 C CA . ARG A 1 102 ? 22.893 -15.665 -15.748 1.00 97.75 102 ARG A CA 1
ATOM 823 C C . ARG A 1 102 ? 23.644 -16.894 -15.255 1.00 97.75 102 ARG A C 1
ATOM 825 O O . ARG A 1 102 ? 23.509 -17.964 -15.842 1.00 97.75 102 ARG A O 1
ATOM 832 N N . GLU A 1 103 ? 24.397 -16.770 -14.165 1.00 97.75 103 GLU A N 1
ATOM 833 C CA . GLU A 1 103 ? 25.109 -17.888 -13.546 1.00 97.75 103 GLU A CA 1
ATOM 834 C C . GLU A 1 103 ? 24.131 -18.989 -13.114 1.00 97.75 103 GLU A C 1
ATOM 836 O O . GLU A 1 103 ? 24.313 -20.155 -13.472 1.00 97.75 103 GLU A O 1
ATOM 841 N N . ARG A 1 104 ? 23.045 -18.621 -12.421 1.00 97.50 104 ARG A N 1
ATOM 842 C CA . ARG A 1 104 ? 21.992 -19.562 -12.013 1.00 97.50 104 ARG A CA 1
ATOM 843 C C . ARG A 1 104 ? 21.349 -20.260 -13.213 1.00 97.50 104 ARG A C 1
ATOM 845 O O . ARG A 1 104 ? 21.152 -21.470 -13.170 1.00 97.50 104 ARG A O 1
ATOM 852 N N . LEU A 1 105 ? 21.039 -19.526 -14.283 1.00 97.19 105 LEU A N 1
ATOM 853 C CA . LEU A 1 105 ? 20.442 -20.096 -15.496 1.00 97.19 105 LEU A CA 1
ATOM 854 C C . LEU A 1 105 ? 21.398 -21.078 -16.183 1.00 97.19 105 LEU A C 1
ATOM 856 O O . LEU A 1 105 ? 20.991 -22.192 -16.500 1.00 97.19 105 LEU A O 1
ATOM 860 N N . ARG A 1 106 ? 22.676 -20.710 -16.333 1.00 97.00 106 ARG A N 1
ATOM 861 C CA . ARG A 1 106 ? 23.712 -21.559 -16.946 1.00 97.00 106 ARG A CA 1
ATOM 862 C C . ARG A 1 106 ? 23.984 -22.843 -16.167 1.00 97.00 106 ARG A C 1
ATOM 864 O O . ARG A 1 106 ? 24.298 -23.848 -16.799 1.00 97.00 106 ARG A O 1
ATOM 871 N N . LYS A 1 107 ? 23.865 -22.812 -14.832 1.00 96.88 107 LYS A N 1
ATOM 872 C CA . LYS A 1 107 ? 23.961 -24.008 -13.973 1.00 96.88 107 LYS A CA 1
ATOM 873 C C . LYS A 1 107 ? 22.829 -25.004 -14.234 1.00 96.88 107 LYS A C 1
ATOM 875 O O . LYS A 1 107 ? 23.049 -26.199 -14.096 1.00 96.88 107 LYS A O 1
ATOM 880 N N . VAL A 1 108 ? 21.642 -24.524 -14.616 1.00 94.25 108 VAL A N 1
ATOM 881 C CA . VAL A 1 108 ? 20.501 -25.381 -14.978 1.00 94.25 108 VAL A CA 1
ATOM 882 C C . VAL A 1 108 ? 20.625 -25.874 -16.420 1.00 94.25 108 VAL A C 1
ATOM 884 O O . VAL A 1 108 ? 20.540 -27.069 -16.672 1.00 94.25 108 VAL A O 1
ATOM 887 N N . ASP A 1 109 ? 20.795 -24.955 -17.372 1.00 94.69 109 ASP A N 1
ATOM 888 C CA . ASP A 1 109 ? 21.026 -25.237 -18.791 1.00 94.69 109 ASP A CA 1
ATOM 889 C C . ASP A 1 109 ? 21.559 -23.962 -19.460 1.00 94.69 109 ASP A C 1
ATOM 891 O O . ASP A 1 109 ? 20.921 -22.909 -19.404 1.00 94.69 109 ASP A O 1
ATOM 895 N N . LYS A 1 110 ? 22.703 -24.041 -20.149 1.00 93.56 110 LYS A N 1
ATOM 896 C CA . LYS A 1 110 ? 23.293 -22.895 -20.864 1.00 93.56 110 LYS A CA 1
ATOM 897 C C . LYS A 1 110 ? 22.326 -22.253 -21.866 1.00 93.56 110 LYS A C 1
ATOM 899 O O . LYS A 1 110 ? 22.369 -21.040 -22.037 1.00 93.56 110 LYS A O 1
ATOM 904 N N . ARG A 1 111 ? 21.420 -23.026 -22.475 1.00 94.88 111 ARG A N 1
ATOM 905 C CA . ARG A 1 111 ? 20.402 -22.525 -23.419 1.00 94.88 111 ARG A CA 1
ATOM 906 C C . ARG A 1 111 ? 19.346 -21.642 -22.753 1.00 94.88 111 ARG A C 1
ATOM 908 O O . ARG A 1 111 ? 18.630 -20.936 -23.451 1.00 94.88 111 ARG A O 1
ATOM 915 N N . LYS A 1 112 ? 19.244 -21.658 -21.417 1.00 93.38 112 LYS A N 1
ATOM 916 C CA . LYS A 1 112 ? 18.346 -20.779 -20.656 1.00 93.38 112 LYS A CA 1
ATOM 917 C C . LYS A 1 112 ? 18.922 -19.383 -20.415 1.00 93.38 112 LYS A C 1
ATOM 919 O O . LYS A 1 112 ? 18.163 -18.527 -19.978 1.00 93.38 112 LYS A O 1
ATOM 924 N N . ASP A 1 113 ? 20.198 -19.118 -20.717 1.00 95.44 113 ASP A N 1
ATOM 925 C CA . ASP A 1 113 ? 20.817 -17.777 -20.654 1.00 95.44 113 ASP A CA 1
ATOM 926 C C . ASP A 1 113 ? 20.311 -16.876 -21.800 1.00 95.44 113 ASP A C 1
ATOM 928 O O . ASP A 1 113 ? 21.045 -16.496 -22.708 1.00 95.44 113 ASP A O 1
ATOM 932 N N . THR A 1 114 ? 19.008 -16.591 -21.788 1.00 95.31 114 THR A N 1
ATOM 933 C CA . THR A 1 114 ? 18.297 -15.792 -22.794 1.00 95.31 114 THR A CA 1
ATOM 934 C C . THR A 1 114 ? 17.820 -14.479 -22.187 1.00 95.31 114 THR A C 1
ATOM 936 O O . THR A 1 114 ? 17.534 -14.420 -20.991 1.00 95.31 114 THR A O 1
ATOM 939 N N . ARG A 1 115 ? 17.644 -13.437 -23.015 1.00 94.81 115 ARG A N 1
ATOM 940 C CA . ARG A 1 115 ? 17.095 -12.135 -22.590 1.00 94.81 115 ARG A CA 1
ATOM 941 C C . ARG A 1 115 ? 15.826 -12.293 -21.745 1.00 94.81 115 ARG A C 1
ATOM 943 O O . ARG A 1 115 ? 15.750 -11.743 -20.651 1.00 94.81 115 ARG A O 1
ATOM 950 N N . ALA A 1 116 ? 14.870 -13.086 -22.231 1.00 95.06 116 ALA A N 1
ATOM 951 C CA . ALA A 1 116 ? 13.593 -13.307 -21.560 1.00 95.06 116 ALA A CA 1
ATOM 952 C C . ALA A 1 116 ? 13.764 -13.948 -20.174 1.00 95.06 116 ALA A C 1
ATOM 954 O O . ALA A 1 116 ? 13.158 -13.491 -19.210 1.00 95.06 116 ALA A O 1
ATOM 955 N N . GLN A 1 117 ? 14.621 -14.967 -20.049 1.00 96.94 117 GLN A N 1
ATOM 956 C CA . GLN A 1 117 ? 14.875 -15.639 -18.770 1.00 96.94 117 GLN A CA 1
ATOM 957 C C . GLN A 1 117 ? 15.682 -14.773 -17.798 1.00 96.94 117 GLN A C 1
ATOM 959 O O . GLN A 1 117 ? 15.445 -14.829 -16.593 1.00 96.94 117 GLN A O 1
ATOM 964 N N . ILE A 1 118 ? 16.607 -13.952 -18.302 1.00 97.88 118 ILE A N 1
ATOM 965 C CA . ILE A 1 118 ? 17.365 -13.004 -17.478 1.00 97.88 118 ILE A CA 1
ATOM 966 C C . ILE A 1 118 ? 16.414 -11.967 -16.888 1.00 97.88 118 ILE A C 1
ATOM 968 O O . ILE A 1 118 ? 16.352 -11.834 -15.669 1.00 97.88 118 ILE A O 1
ATOM 972 N N . VAL A 1 119 ? 15.623 -11.296 -17.733 1.00 97.75 119 VAL A N 1
ATOM 973 C CA . VAL A 1 119 ? 14.606 -10.329 -17.293 1.00 97.75 119 VAL A CA 1
ATOM 974 C C . VAL A 1 119 ? 13.648 -10.999 -16.309 1.00 97.75 119 VAL A C 1
ATOM 976 O O . VAL A 1 119 ? 13.426 -10.476 -15.218 1.00 97.75 119 VAL A O 1
ATOM 979 N N . ALA A 1 120 ? 13.163 -12.203 -16.630 1.00 96.94 120 ALA A N 1
ATOM 980 C CA . ALA A 1 120 ? 12.263 -12.949 -15.760 1.00 96.94 120 ALA A CA 1
ATOM 981 C C . ALA A 1 120 ? 12.874 -13.337 -14.403 1.00 96.94 120 ALA A C 1
ATOM 983 O O . ALA A 1 120 ? 12.157 -13.417 -13.407 1.00 96.94 120 ALA A O 1
ATOM 984 N N . GLY A 1 121 ? 14.185 -13.579 -14.365 1.00 96.81 121 GLY A N 1
ATOM 985 C CA . GLY A 1 121 ? 14.916 -14.016 -13.182 1.00 96.81 121 GLY A CA 1
ATOM 986 C C . GLY A 1 121 ? 15.363 -12.893 -12.244 1.00 96.81 121 GLY A C 1
ATOM 987 O O . GLY A 1 121 ? 15.794 -13.207 -11.128 1.00 96.81 121 GLY A O 1
ATOM 988 N N . LEU A 1 122 ? 15.277 -11.628 -12.673 1.00 98.00 122 LEU A N 1
ATOM 989 C CA . LEU A 1 122 ? 15.532 -10.448 -11.843 1.00 98.00 122 LEU A CA 1
ATOM 990 C C . LEU A 1 122 ? 14.370 -10.232 -10.865 1.00 98.00 122 LEU A C 1
ATOM 992 O O . LEU A 1 122 ? 13.205 -10.223 -11.256 1.00 98.00 122 LEU A O 1
ATOM 996 N N . THR A 1 123 ? 14.696 -10.052 -9.586 1.00 96.94 123 THR A N 1
ATOM 997 C CA . THR A 1 123 ? 13.709 -9.987 -8.495 1.00 96.94 123 THR A CA 1
ATOM 998 C C . THR A 1 123 ? 12.904 -8.686 -8.512 1.00 96.94 123 THR A C 1
ATOM 1000 O O . THR A 1 123 ? 13.407 -7.657 -8.959 1.00 96.94 123 THR A O 1
ATOM 1003 N N . PHE A 1 124 ? 11.712 -8.659 -7.902 1.00 97.19 124 PHE A N 1
ATOM 1004 C CA . PHE A 1 124 ? 11.006 -7.398 -7.610 1.00 97.19 124 PHE A CA 1
ATOM 1005 C C . PHE A 1 124 ? 11.916 -6.322 -6.990 1.00 97.19 124 PHE A C 1
ATOM 1007 O O . PHE A 1 124 ? 11.845 -5.143 -7.333 1.00 97.19 124 PHE A O 1
ATOM 1014 N N . GLY A 1 125 ? 12.802 -6.728 -6.073 1.00 96.94 125 GLY A N 1
ATOM 1015 C CA . GLY A 1 125 ? 13.739 -5.829 -5.403 1.00 96.94 125 GLY A CA 1
ATOM 1016 C C . GLY A 1 125 ? 14.716 -5.142 -6.357 1.00 96.94 125 GLY A C 1
ATOM 1017 O O . GLY A 1 125 ? 15.045 -3.981 -6.121 1.00 96.94 125 GLY A O 1
ATOM 1018 N N . PHE A 1 126 ? 15.130 -5.821 -7.431 1.00 97.50 126 PHE A N 1
ATOM 1019 C CA . PHE A 1 126 ? 15.941 -5.238 -8.500 1.00 97.50 126 PHE A CA 1
ATOM 1020 C C . PHE A 1 126 ? 15.177 -4.119 -9.219 1.00 97.50 126 PHE A C 1
ATOM 1022 O O . PHE A 1 126 ? 15.663 -2.993 -9.290 1.00 97.50 126 PHE A O 1
ATOM 1029 N N . TRP A 1 127 ? 13.951 -4.395 -9.672 1.00 98.00 127 TRP A N 1
ATOM 1030 C CA . TRP A 1 127 ? 13.132 -3.415 -10.394 1.00 98.00 127 TRP A CA 1
ATOM 1031 C C . TRP A 1 127 ? 12.778 -2.211 -9.523 1.00 98.00 127 TRP A C 1
ATOM 1033 O O . TRP A 1 127 ? 12.896 -1.075 -9.968 1.00 98.00 127 TRP A O 1
ATOM 1043 N N . ALA A 1 128 ? 12.448 -2.442 -8.249 1.00 97.38 128 ALA A N 1
ATOM 1044 C CA . ALA A 1 128 ? 12.241 -1.372 -7.280 1.00 97.38 128 ALA A CA 1
ATOM 1045 C C . ALA A 1 128 ? 13.504 -0.517 -7.080 1.00 97.38 128 ALA A C 1
ATOM 1047 O O . ALA A 1 128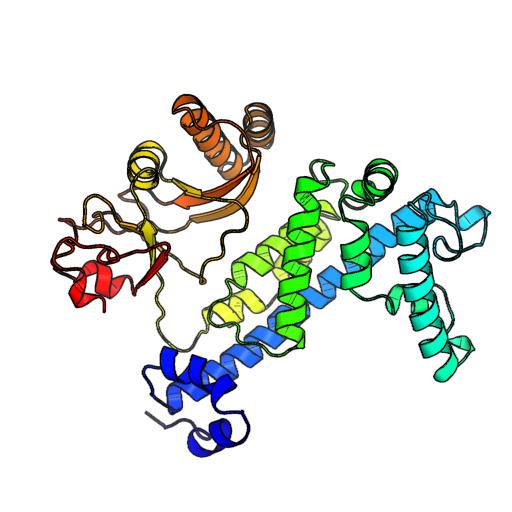 ? 13.404 0.700 -6.951 1.00 97.38 128 ALA A O 1
ATOM 1048 N N . ASN A 1 129 ? 14.699 -1.121 -7.068 1.00 95.38 129 ASN A N 1
ATOM 1049 C CA . ASN A 1 129 ? 15.959 -0.395 -6.879 1.00 95.38 129 ASN A CA 1
ATOM 1050 C C . ASN A 1 129 ? 16.173 0.683 -7.956 1.00 95.38 129 ASN A C 1
ATOM 1052 O O . ASN A 1 129 ? 16.583 1.794 -7.628 1.00 95.38 129 ASN A O 1
ATOM 1056 N N . LEU A 1 130 ? 15.771 0.415 -9.201 1.00 95.88 130 LEU A N 1
ATOM 1057 C CA . LEU A 1 130 ? 15.864 1.381 -10.301 1.00 95.88 130 LEU A CA 1
ATOM 1058 C C . LEU A 1 130 ? 15.055 2.675 -10.066 1.00 95.88 130 LEU A C 1
ATOM 1060 O O . LEU A 1 130 ? 15.287 3.667 -10.749 1.00 95.88 130 LEU A O 1
ATOM 1064 N N . LEU A 1 131 ? 14.131 2.695 -9.096 1.00 96.25 131 LEU A N 1
ATOM 1065 C CA . LEU A 1 131 ? 13.327 3.866 -8.723 1.00 96.25 131 LEU A CA 1
ATOM 1066 C C . LEU A 1 131 ? 13.919 4.660 -7.538 1.00 96.25 131 LEU A C 1
ATOM 1068 O O . LEU A 1 131 ? 13.297 5.609 -7.045 1.00 96.25 131 LEU A O 1
ATOM 1072 N N . GLN A 1 132 ? 15.100 4.294 -7.032 1.00 94.81 132 GLN A N 1
ATOM 1073 C CA . GLN A 1 132 ? 15.771 5.056 -5.973 1.00 94.81 132 GLN A CA 1
ATOM 1074 C C . GLN A 1 132 ? 16.256 6.426 -6.460 1.00 94.81 132 GLN A C 1
ATOM 1076 O O . GLN A 1 132 ? 16.523 6.630 -7.640 1.00 94.81 132 GLN A O 1
ATOM 1081 N N . THR A 1 133 ? 16.432 7.364 -5.524 1.00 93.25 133 THR A N 1
ATOM 1082 C CA . THR A 1 133 ? 16.862 8.746 -5.809 1.00 93.25 133 THR A CA 1
ATOM 1083 C C . THR A 1 133 ? 18.193 8.825 -6.558 1.00 93.25 133 THR A C 1
ATOM 1085 O O . THR A 1 133 ? 18.370 9.706 -7.386 1.00 93.25 133 THR A O 1
ATOM 1088 N N . ARG A 1 134 ? 19.118 7.886 -6.335 1.00 92.06 134 ARG A N 1
ATOM 1089 C CA . ARG A 1 134 ? 20.390 7.827 -7.080 1.00 92.06 134 ARG A CA 1
ATOM 1090 C C . ARG A 1 134 ? 20.228 7.555 -8.583 1.00 92.06 134 ARG A C 1
ATOM 1092 O O . ARG A 1 134 ? 21.138 7.830 -9.349 1.00 92.06 134 ARG A O 1
ATOM 1099 N N . HIS A 1 135 ? 19.070 7.049 -9.008 1.00 92.94 135 HIS A N 1
ATOM 1100 C CA . HIS A 1 135 ? 18.727 6.817 -10.412 1.00 92.94 135 HIS A CA 1
ATOM 1101 C C . HIS A 1 135 ? 17.781 7.902 -10.961 1.00 92.94 135 HIS A C 1
ATOM 1103 O O . HIS A 1 135 ? 17.037 7.650 -11.906 1.00 92.94 135 HIS A O 1
ATOM 1109 N N . GLU A 1 136 ? 17.780 9.111 -10.387 1.00 92.81 136 GLU A N 1
ATOM 1110 C CA . GLU A 1 136 ? 16.903 10.214 -10.810 1.00 92.81 136 GLU A CA 1
ATOM 1111 C C . GLU A 1 136 ? 17.073 10.570 -12.298 1.00 92.81 136 GLU A C 1
ATOM 1113 O O . GLU A 1 136 ? 16.086 10.801 -12.998 1.00 92.81 136 GLU A O 1
ATOM 1118 N N . ASP A 1 137 ? 18.297 10.541 -12.826 1.00 92.25 137 ASP A N 1
ATOM 1119 C CA . ASP A 1 137 ? 18.530 10.811 -14.248 1.00 92.25 137 ASP A CA 1
ATOM 1120 C C . ASP A 1 137 ? 17.931 9.718 -15.137 1.00 92.25 137 ASP A C 1
ATOM 1122 O O . ASP A 1 137 ? 17.275 10.019 -16.138 1.00 92.25 137 ASP A O 1
ATOM 1126 N N . LEU A 1 138 ? 18.077 8.446 -14.746 1.00 93.75 138 LEU A N 1
ATOM 1127 C CA . LEU A 1 138 ? 17.449 7.308 -15.427 1.00 93.75 138 LEU A CA 1
ATOM 1128 C C . LEU A 1 138 ? 15.917 7.376 -15.333 1.00 93.75 138 LEU A C 1
ATOM 1130 O O . LEU A 1 138 ? 15.225 7.049 -16.301 1.00 93.75 138 LEU A O 1
ATOM 1134 N N . TRP A 1 139 ? 15.382 7.859 -14.208 1.00 95.88 139 TRP A N 1
ATOM 1135 C CA . TRP A 1 139 ? 13.960 8.145 -14.056 1.00 95.88 139 TRP A CA 1
ATOM 1136 C C . TRP A 1 139 ? 13.479 9.164 -15.085 1.00 95.88 139 TRP A C 1
ATOM 1138 O O . TRP A 1 139 ? 12.601 8.855 -15.894 1.00 95.88 139 TRP A O 1
ATOM 1148 N N . ARG A 1 140 ? 14.087 10.356 -15.082 1.00 94.75 140 ARG A N 1
ATOM 1149 C CA . ARG A 1 140 ? 13.687 11.493 -15.923 1.00 94.75 140 ARG A CA 1
ATOM 1150 C C . ARG A 1 140 ? 13.796 11.190 -17.408 1.00 94.75 140 ARG A C 1
ATOM 1152 O O . ARG A 1 140 ? 12.952 11.622 -18.183 1.00 94.75 140 ARG A O 1
ATOM 1159 N N . SER A 1 141 ? 14.829 10.457 -17.804 1.00 93.81 141 SER A N 1
ATOM 1160 C CA . SER A 1 141 ? 15.096 10.173 -19.215 1.00 93.81 141 SER A CA 1
ATOM 1161 C C . SER A 1 141 ? 14.449 8.882 -19.723 1.00 93.81 141 SER A C 1
ATOM 1163 O O . SER A 1 141 ? 14.410 8.673 -20.933 1.00 93.81 141 SER A O 1
ATOM 1165 N N . THR A 1 142 ? 13.975 7.978 -18.855 1.00 95.62 142 THR A N 1
ATOM 1166 C CA . THR A 1 142 ? 13.474 6.662 -19.299 1.00 95.62 142 THR A CA 1
ATOM 1167 C C . THR A 1 142 ? 12.364 6.085 -18.427 1.00 95.62 142 THR A C 1
ATOM 1169 O O . THR A 1 142 ? 11.266 5.882 -18.936 1.0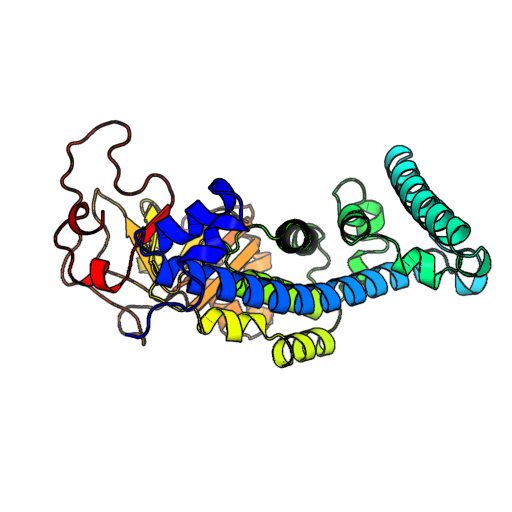0 95.62 142 THR A O 1
ATOM 1172 N N . ILE A 1 143 ? 12.603 5.813 -17.137 1.00 97.19 143 ILE A N 1
ATOM 1173 C CA . ILE A 1 143 ? 11.666 4.996 -16.332 1.00 97.19 143 ILE A CA 1
ATOM 1174 C C . ILE A 1 143 ? 10.300 5.672 -16.169 1.00 97.19 143 ILE A C 1
ATOM 1176 O O . ILE A 1 143 ? 9.291 4.973 -16.169 1.00 97.19 143 ILE A O 1
ATOM 1180 N N . ARG A 1 144 ? 10.226 7.011 -16.119 1.00 97.69 144 ARG A N 1
ATOM 1181 C CA . ARG A 1 144 ? 8.937 7.725 -16.038 1.00 97.69 144 ARG A CA 1
ATOM 1182 C C . ARG A 1 144 ? 7.965 7.354 -17.168 1.00 97.69 144 ARG A C 1
ATOM 1184 O O . ARG A 1 144 ? 6.759 7.400 -16.971 1.00 97.69 144 ARG A O 1
ATOM 1191 N N . HIS A 1 145 ? 8.478 6.952 -18.334 1.00 98.19 145 HIS A N 1
ATOM 1192 C CA . HIS A 1 145 ? 7.667 6.572 -19.494 1.00 98.19 145 HIS A CA 1
ATOM 1193 C C . HIS A 1 145 ? 7.027 5.183 -19.356 1.00 98.19 145 HIS A C 1
ATOM 1195 O O . HIS A 1 145 ? 6.175 4.828 -20.164 1.00 98.19 145 HIS A O 1
ATOM 1201 N N . ALA A 1 146 ? 7.404 4.405 -18.334 1.00 98.44 146 ALA A N 1
ATOM 1202 C CA . ALA A 1 146 ? 6.697 3.185 -17.953 1.00 98.44 146 ALA A CA 1
ATOM 1203 C C . ALA A 1 146 ? 5.388 3.491 -17.205 1.00 98.44 146 ALA A C 1
ATOM 1205 O O . ALA A 1 146 ? 4.573 2.593 -17.037 1.00 98.44 146 ALA A O 1
ATOM 1206 N N . PHE A 1 147 ? 5.192 4.744 -16.776 1.00 98.38 147 PHE A N 1
ATOM 1207 C CA . PHE A 1 147 ? 4.038 5.205 -16.007 1.00 98.38 147 PHE A CA 1
ATOM 1208 C C . PHE A 1 147 ? 3.357 6.400 -16.699 1.00 98.38 147 PHE A C 1
ATOM 1210 O O . PHE A 1 147 ? 3.313 7.496 -16.122 1.00 98.38 147 PHE A O 1
ATOM 1217 N N . PRO A 1 148 ? 2.875 6.243 -17.948 1.00 97.12 148 PRO A N 1
ATOM 1218 C CA . PRO A 1 148 ? 2.374 7.350 -18.767 1.00 97.12 148 PRO A CA 1
ATOM 1219 C C . PRO A 1 148 ? 1.195 8.106 -18.142 1.00 97.12 148 PRO A C 1
ATOM 1221 O O . PRO A 1 148 ? 1.002 9.276 -18.457 1.00 97.12 148 PRO A O 1
ATOM 1224 N N . ARG A 1 149 ? 0.432 7.459 -17.253 1.00 94.56 149 ARG A N 1
ATOM 1225 C CA . ARG A 1 149 ? -0.742 8.035 -16.577 1.00 94.56 149 ARG A CA 1
ATOM 1226 C C . ARG A 1 149 ? -0.447 8.534 -15.159 1.00 94.56 149 ARG A C 1
ATOM 1228 O O . ARG A 1 149 ? -1.338 9.015 -14.466 1.00 94.56 149 ARG A O 1
ATOM 1235 N N . SER A 1 150 ? 0.801 8.420 -14.702 1.00 93.12 150 SER A N 1
ATOM 1236 C CA . SER A 1 150 ? 1.231 9.051 -13.451 1.00 93.12 150 SER A CA 1
ATOM 1237 C C . SER A 1 150 ? 1.420 10.562 -13.626 1.00 93.12 150 SER A C 1
ATOM 1239 O O . SER A 1 150 ? 1.367 11.107 -14.724 1.00 93.12 150 SER A O 1
ATOM 1241 N N . SER A 1 151 ? 1.750 11.252 -12.538 1.00 86.75 151 SER A N 1
ATOM 1242 C CA . SER A 1 151 ? 2.170 12.658 -12.572 1.00 86.75 151 SER A CA 1
ATOM 1243 C C . SER A 1 151 ? 3.499 12.915 -13.300 1.00 86.75 151 SER A C 1
ATOM 1245 O O . SER A 1 151 ? 3.895 14.068 -13.458 1.00 86.75 151 SER A O 1
ATOM 1247 N N . GLY A 1 152 ? 4.244 11.859 -13.650 1.00 89.81 152 GLY A N 1
ATOM 1248 C CA . GLY A 1 152 ? 5.629 11.930 -14.121 1.00 89.81 152 GLY A CA 1
ATOM 1249 C C . GLY A 1 152 ? 6.674 12.087 -13.005 1.00 89.81 152 GLY A C 1
ATOM 1250 O O . GLY A 1 152 ? 7.878 11.983 -13.271 1.00 89.81 152 GLY A O 1
ATOM 1251 N N . ASN A 1 153 ? 6.248 12.283 -11.753 1.00 91.38 153 ASN A N 1
ATOM 1252 C CA . ASN A 1 153 ? 7.142 12.483 -10.615 1.00 91.38 153 ASN A CA 1
ATOM 1253 C C . ASN A 1 153 ? 7.516 11.158 -9.945 1.00 91.38 153 ASN A C 1
ATOM 1255 O O . ASN A 1 153 ? 6.659 10.388 -9.506 1.00 91.38 153 ASN A O 1
ATOM 1259 N N . ARG A 1 154 ? 8.821 10.933 -9.754 1.00 95.50 154 ARG A N 1
ATOM 1260 C CA . ARG A 1 154 ? 9.334 9.743 -9.055 1.00 95.50 154 ARG A CA 1
ATOM 1261 C C . ARG A 1 154 ? 8.823 9.648 -7.626 1.00 95.50 154 ARG A C 1
ATOM 1263 O O . ARG A 1 154 ? 8.593 8.552 -7.123 1.00 95.50 154 ARG A O 1
ATOM 1270 N N . SER A 1 155 ? 8.653 10.795 -6.976 1.00 91.62 155 SER A N 1
ATOM 1271 C CA . SER A 1 155 ? 8.156 10.890 -5.608 1.00 91.62 155 SER A CA 1
ATOM 1272 C C . SER A 1 155 ? 6.737 10.348 -5.452 1.00 91.62 155 SER A C 1
ATOM 1274 O O . SER A 1 155 ? 6.391 9.960 -4.345 1.00 91.62 155 SER A O 1
ATOM 1276 N N . ASP A 1 156 ? 5.940 10.250 -6.519 1.00 91.19 156 ASP A N 1
ATOM 1277 C CA . ASP A 1 156 ? 4.610 9.630 -6.470 1.00 91.19 156 ASP A CA 1
ATOM 1278 C C . ASP A 1 156 ? 4.696 8.109 -6.630 1.00 91.19 156 ASP A C 1
ATOM 1280 O O . ASP A 1 156 ? 4.117 7.366 -5.838 1.00 91.19 156 ASP A O 1
ATOM 1284 N N . VAL A 1 157 ? 5.493 7.643 -7.597 1.00 96.69 157 VAL A N 1
ATOM 1285 C CA . VAL A 1 157 ? 5.561 6.224 -7.977 1.00 96.69 157 VAL A CA 1
ATOM 1286 C C . VAL A 1 157 ? 6.448 5.394 -7.051 1.00 96.69 157 VAL A C 1
ATOM 1288 O O . VAL A 1 157 ? 6.052 4.322 -6.588 1.00 96.69 157 VAL A O 1
ATOM 1291 N N . ALA A 1 158 ? 7.653 5.879 -6.748 1.00 96.94 158 ALA A N 1
ATOM 1292 C CA . ALA A 1 158 ? 8.646 5.108 -6.006 1.00 96.94 158 ALA A CA 1
ATOM 1293 C C . ALA A 1 158 ? 8.171 4.695 -4.599 1.00 96.94 158 ALA A C 1
ATOM 1295 O O . ALA A 1 158 ? 8.374 3.532 -4.240 1.00 96.94 158 ALA A O 1
ATOM 1296 N N . PRO A 1 159 ? 7.495 5.553 -3.803 1.00 95.12 159 PRO A N 1
ATOM 1297 C CA . PRO A 1 159 ? 6.997 5.143 -2.491 1.00 95.12 159 PRO A CA 1
ATOM 1298 C C . PRO A 1 159 ? 5.990 3.993 -2.543 1.00 95.12 159 PRO A C 1
ATOM 1300 O O . PRO A 1 159 ? 6.035 3.130 -1.665 1.00 95.12 159 PRO A O 1
ATOM 1303 N N . ILE A 1 160 ? 5.124 3.941 -3.565 1.00 96.19 160 ILE A N 1
ATOM 1304 C CA . ILE A 1 160 ? 4.196 2.819 -3.754 1.00 96.19 160 ILE A CA 1
ATOM 1305 C C . ILE A 1 160 ? 4.986 1.539 -4.021 1.00 96.19 160 ILE A C 1
ATOM 1307 O O . ILE A 1 160 ? 4.837 0.559 -3.293 1.00 96.19 160 ILE A O 1
ATOM 1311 N N . VAL A 1 161 ? 5.908 1.562 -4.987 1.00 97.94 161 VAL A N 1
ATOM 1312 C CA . VAL A 1 161 ? 6.731 0.391 -5.333 1.00 97.94 161 VAL A CA 1
ATOM 1313 C C . VAL A 1 161 ? 7.557 -0.097 -4.133 1.00 97.94 161 VAL A C 1
ATOM 1315 O O . VAL A 1 161 ? 7.653 -1.301 -3.892 1.00 97.94 161 VAL A O 1
ATOM 1318 N N . PHE A 1 162 ? 8.108 0.805 -3.316 1.00 96.88 162 PHE A N 1
ATOM 1319 C CA . PHE A 1 162 ? 8.850 0.427 -2.107 1.00 96.88 162 PHE A CA 1
ATOM 1320 C C . PHE A 1 162 ? 7.967 -0.184 -1.018 1.00 96.88 162 PHE A C 1
ATOM 1322 O O . PHE A 1 162 ? 8.390 -1.149 -0.376 1.00 96.88 162 PHE A O 1
ATOM 1329 N N . LYS A 1 163 ? 6.747 0.327 -0.820 1.00 94.69 163 LYS A N 1
ATOM 1330 C CA . LYS A 1 163 ? 5.773 -0.278 0.102 1.00 94.69 163 LYS A CA 1
ATOM 1331 C C . LYS A 1 163 ? 5.354 -1.663 -0.374 1.00 94.69 163 LYS A C 1
ATOM 1333 O O . LYS A 1 163 ? 5.388 -2.601 0.421 1.00 94.69 163 LYS A O 1
ATOM 1338 N N . LEU A 1 164 ? 5.079 -1.817 -1.669 1.00 96.81 164 LEU A N 1
ATOM 1339 C CA . LEU A 1 164 ? 4.753 -3.109 -2.271 1.00 96.81 164 LEU A CA 1
ATOM 1340 C C . LEU A 1 164 ? 5.912 -4.103 -2.163 1.00 96.81 164 LEU A C 1
ATOM 1342 O O . LEU A 1 164 ? 5.667 -5.268 -1.874 1.00 96.81 164 LEU A O 1
ATOM 1346 N N . ARG A 1 165 ? 7.175 -3.662 -2.273 1.00 97.19 165 ARG A N 1
ATOM 1347 C CA . ARG A 1 165 ? 8.343 -4.520 -1.995 1.00 97.19 165 ARG A CA 1
ATOM 1348 C C . ARG A 1 165 ? 8.317 -5.060 -0.566 1.00 97.19 165 ARG A C 1
ATOM 1350 O O . ARG A 1 165 ? 8.526 -6.252 -0.353 1.00 97.19 165 ARG A O 1
ATOM 1357 N N . THR A 1 166 ? 8.077 -4.190 0.414 1.00 95.94 166 THR A N 1
ATOM 1358 C CA . THR A 1 166 ? 8.000 -4.579 1.831 1.00 95.94 166 THR A CA 1
ATOM 1359 C C . THR A 1 166 ? 6.831 -5.531 2.078 1.00 95.94 166 THR A C 1
ATOM 1361 O O . THR A 1 166 ? 6.999 -6.537 2.766 1.00 95.94 166 THR A O 1
ATOM 1364 N N . PHE A 1 167 ? 5.670 -5.259 1.477 1.00 96.88 167 PHE A N 1
ATOM 1365 C CA . PHE A 1 167 ? 4.501 -6.130 1.558 1.00 96.88 167 PHE A CA 1
ATOM 1366 C C . PHE A 1 167 ? 4.761 -7.500 0.917 1.00 96.88 167 PHE A C 1
ATOM 1368 O O . PHE A 1 167 ? 4.581 -8.523 1.570 1.00 96.88 167 PHE A O 1
ATOM 1375 N N . ARG A 1 168 ? 5.301 -7.537 -0.305 1.00 97.38 168 ARG A N 1
ATOM 1376 C CA . ARG A 1 168 ? 5.706 -8.764 -1.003 1.00 97.38 168 ARG A CA 1
ATOM 1377 C C . ARG A 1 168 ? 6.682 -9.597 -0.181 1.00 97.38 168 ARG A C 1
ATOM 1379 O O . ARG A 1 168 ? 6.531 -10.811 -0.100 1.00 97.38 168 ARG A O 1
ATOM 1386 N N . ASN A 1 169 ? 7.686 -8.964 0.427 1.00 96.12 169 ASN A N 1
ATOM 1387 C CA . ASN A 1 169 ? 8.655 -9.670 1.266 1.00 96.12 169 ASN A CA 1
ATOM 1388 C C . ASN A 1 169 ? 7.991 -10.262 2.509 1.00 96.12 169 ASN A C 1
ATOM 1390 O O . ASN A 1 169 ? 8.257 -11.411 2.841 1.00 96.12 169 ASN A O 1
ATOM 1394 N N . ARG A 1 170 ? 7.078 -9.522 3.146 1.00 95.75 170 ARG A N 1
ATOM 1395 C CA . ARG A 1 170 ? 6.276 -10.033 4.262 1.00 95.75 170 ARG A CA 1
ATOM 1396 C C . ARG A 1 170 ? 5.486 -11.283 3.862 1.00 95.75 170 ARG A C 1
ATOM 1398 O O . ARG A 1 170 ? 5.531 -12.280 4.577 1.00 95.75 170 ARG A O 1
ATOM 1405 N N . LEU A 1 171 ? 4.822 -11.253 2.704 1.00 96.75 171 LEU A N 1
ATOM 1406 C CA . LEU A 1 171 ? 4.087 -12.412 2.199 1.00 96.75 171 LEU A CA 1
ATOM 1407 C C . LEU A 1 171 ? 5.014 -13.612 1.951 1.00 96.75 171 LEU A C 1
ATOM 1409 O O . LEU A 1 171 ? 4.725 -14.706 2.431 1.00 96.75 171 LEU A O 1
ATOM 1413 N N . ALA A 1 172 ? 6.153 -13.387 1.283 1.00 96.00 172 ALA A N 1
ATOM 1414 C CA . ALA A 1 172 ? 7.147 -14.419 0.969 1.00 96.00 172 ALA A CA 1
ATOM 1415 C C . ALA A 1 172 ? 7.802 -15.045 2.214 1.00 96.00 172 ALA A C 1
ATOM 1417 O O . ALA A 1 172 ? 8.260 -16.182 2.156 1.00 96.00 172 ALA A O 1
ATOM 1418 N N . HIS A 1 173 ? 7.857 -14.314 3.329 1.00 94.50 173 HIS A N 1
ATOM 1419 C CA . HIS A 1 173 ? 8.337 -14.821 4.616 1.00 94.50 173 HIS A CA 1
ATOM 1420 C C . HIS A 1 173 ? 7.234 -15.460 5.474 1.00 94.50 173 HIS A C 1
ATOM 1422 O O . HIS A 1 173 ? 7.519 -15.878 6.595 1.00 94.50 173 HIS A O 1
ATOM 1428 N N . HIS A 1 174 ? 5.994 -15.536 4.975 1.00 92.81 174 HIS A N 1
ATOM 1429 C CA . HIS A 1 174 ? 4.820 -15.998 5.726 1.00 92.81 174 HIS A CA 1
ATOM 1430 C C . HIS A 1 174 ? 4.641 -15.272 7.070 1.00 92.81 174 HIS A C 1
ATOM 1432 O O . HIS A 1 174 ? 4.192 -15.837 8.068 1.00 92.81 174 HIS A O 1
ATOM 1438 N N . ASP A 1 175 ? 5.006 -13.991 7.100 1.00 91.06 175 ASP A N 1
ATOM 1439 C CA . ASP A 1 175 ? 4.831 -13.142 8.269 1.00 91.06 175 ASP A CA 1
ATOM 1440 C C . ASP A 1 175 ? 3.343 -12.857 8.521 1.00 91.06 175 ASP A C 1
ATOM 1442 O O . ASP A 1 175 ? 2.511 -12.850 7.611 1.00 91.06 175 ASP A O 1
ATOM 1446 N N . SER A 1 176 ? 3.012 -12.537 9.774 1.00 89.69 176 SER A N 1
ATOM 1447 C CA . SER A 1 176 ? 1.642 -12.202 10.164 1.00 89.69 176 SER A CA 1
ATOM 1448 C C . SER A 1 176 ? 1.103 -10.980 9.405 1.00 89.69 176 SER A C 1
ATOM 1450 O O . SER A 1 176 ? 1.738 -9.914 9.354 1.00 89.69 176 SER A O 1
ATOM 1452 N N . LEU A 1 177 ? -0.114 -11.133 8.872 1.00 91.81 177 LEU A N 1
ATOM 1453 C CA . LEU A 1 177 ? -0.882 -10.086 8.191 1.00 91.81 177 LEU A CA 1
ATOM 1454 C C . LEU A 1 177 ? -1.926 -9.411 9.092 1.00 91.81 177 LEU A C 1
ATOM 1456 O O . LEU A 1 177 ? -2.592 -8.481 8.654 1.00 91.81 177 LEU A O 1
ATOM 1460 N N . LEU A 1 178 ? -2.052 -9.816 10.363 1.00 89.69 178 LEU A N 1
ATOM 1461 C CA . LEU A 1 178 ? -3.137 -9.362 11.249 1.00 89.69 178 LEU A CA 1
ATOM 1462 C C . LEU A 1 178 ? -3.209 -7.840 11.432 1.00 89.69 178 LEU A C 1
ATOM 1464 O O . LEU A 1 178 ? -4.300 -7.298 11.617 1.00 89.69 178 LEU A O 1
ATOM 1468 N N . ALA A 1 179 ? -2.052 -7.176 11.389 1.00 86.38 179 ALA A N 1
ATOM 1469 C CA . ALA A 1 179 ? -1.905 -5.730 11.538 1.00 86.38 179 ALA A CA 1
ATOM 1470 C C . ALA A 1 179 ? -1.683 -4.994 10.203 1.00 86.38 179 ALA A C 1
ATOM 1472 O O . ALA A 1 179 ? -1.450 -3.788 10.208 1.00 86.38 179 ALA A O 1
ATOM 1473 N N . VAL A 1 180 ? -1.712 -5.704 9.072 1.00 90.38 180 VAL A N 1
ATOM 1474 C CA . VAL A 1 180 ? -1.472 -5.134 7.743 1.00 90.38 180 VAL A CA 1
ATOM 1475 C C . VAL A 1 180 ? -2.803 -4.829 7.088 1.00 90.38 180 VAL A C 1
ATOM 1477 O O . VAL A 1 180 ? -3.620 -5.724 6.919 1.00 90.38 180 VAL A O 1
ATOM 1480 N N . ASP A 1 181 ? -2.996 -3.580 6.677 1.00 91.81 181 ASP A N 1
ATOM 1481 C CA . ASP A 1 181 ? -4.134 -3.157 5.862 1.00 91.81 181 ASP A CA 1
ATOM 1482 C C . ASP A 1 181 ? -3.999 -3.684 4.423 1.00 91.81 181 ASP A C 1
ATOM 1484 O O . ASP A 1 181 ? -3.487 -2.994 3.537 1.00 91.81 181 ASP A O 1
ATOM 1488 N N . VAL A 1 182 ? -4.365 -4.957 4.224 1.00 94.38 182 VAL A N 1
ATOM 1489 C CA . VAL A 1 182 ? -4.267 -5.657 2.932 1.00 94.38 182 VAL A CA 1
ATOM 1490 C C . VAL A 1 182 ? -5.139 -5.001 1.858 1.00 94.38 182 VAL A C 1
ATOM 1492 O O . VAL A 1 182 ? -4.588 -4.743 0.788 1.00 94.38 182 VAL A O 1
ATOM 1495 N N . PRO A 1 183 ? -6.417 -4.642 2.104 1.00 93.94 183 PRO A N 1
ATOM 1496 C CA . PRO A 1 183 ? -7.215 -3.912 1.116 1.00 93.94 183 PRO A CA 1
ATOM 1497 C C . PRO A 1 183 ? -6.544 -2.612 0.661 1.00 93.94 183 PRO A C 1
ATOM 1499 O O . PRO A 1 183 ? -6.506 -2.313 -0.533 1.00 93.94 183 PRO A O 1
ATOM 1502 N N . PHE A 1 184 ? -5.917 -1.867 1.579 1.00 94.00 184 PHE A N 1
ATOM 1503 C CA . PHE A 1 184 ? -5.133 -0.695 1.196 1.00 94.00 184 PHE A CA 1
ATOM 1504 C C . PHE A 1 184 ? -3.924 -1.055 0.316 1.00 94.00 184 PHE A C 1
ATOM 1506 O O . PHE A 1 184 ? -3.679 -0.364 -0.670 1.00 94.00 184 PHE A O 1
ATOM 1513 N N . GLN A 1 185 ? -3.191 -2.142 0.600 1.00 96.38 185 GLN A N 1
ATOM 1514 C CA . GLN A 1 185 ? -2.096 -2.583 -0.282 1.00 96.38 185 GLN A CA 1
ATOM 1515 C C . GLN A 1 185 ? -2.597 -2.975 -1.679 1.00 96.38 185 GLN A C 1
ATOM 1517 O O . GLN A 1 185 ? -1.949 -2.630 -2.664 1.00 96.38 185 GLN A O 1
ATOM 1522 N N . ILE A 1 186 ? -3.745 -3.651 -1.782 1.00 97.69 186 ILE A N 1
ATOM 1523 C CA . ILE A 1 186 ? -4.366 -3.999 -3.068 1.00 97.69 186 ILE A CA 1
ATOM 1524 C C . ILE A 1 186 ? -4.756 -2.737 -3.843 1.00 97.69 186 ILE A C 1
ATOM 1526 O O . ILE A 1 186 ? -4.428 -2.614 -5.020 1.00 97.69 186 ILE A O 1
ATOM 1530 N N . ASN A 1 187 ? -5.352 -1.741 -3.185 1.00 95.75 187 ASN A N 1
ATOM 1531 C CA . ASN A 1 187 ? -5.652 -0.462 -3.833 1.00 95.75 187 ASN A CA 1
ATOM 1532 C C . ASN A 1 187 ? -4.385 0.241 -4.342 1.00 95.75 187 ASN A C 1
ATOM 1534 O O . ASN A 1 187 ? -4.384 0.763 -5.451 1.00 95.75 187 ASN 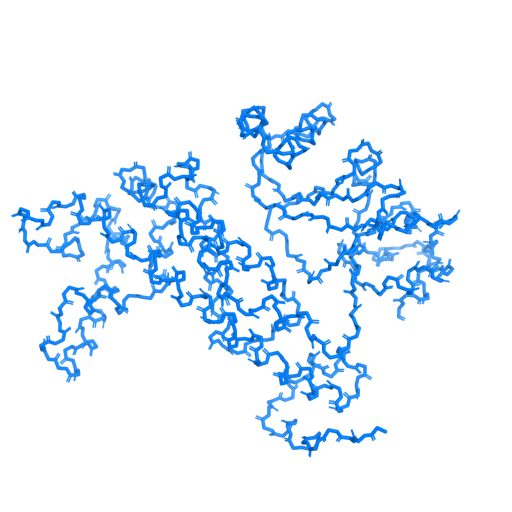A O 1
ATOM 1538 N N . GLN A 1 188 ? -3.280 0.196 -3.589 1.00 96.56 188 GLN A N 1
ATOM 1539 C CA . GLN A 1 188 ? -1.989 0.727 -4.047 1.00 96.56 188 GLN A CA 1
ATOM 1540 C C . GLN A 1 188 ? -1.451 -0.017 -5.283 1.00 96.56 188 GLN A C 1
ATOM 1542 O O . GLN A 1 188 ? -0.861 0.609 -6.162 1.00 96.56 188 GLN A O 1
ATOM 1547 N N . MET A 1 189 ? -1.670 -1.333 -5.381 1.00 98.31 189 MET A N 1
ATOM 1548 C CA . MET A 1 189 ? -1.350 -2.109 -6.585 1.00 98.31 189 MET A CA 1
ATOM 1549 C C . MET A 1 189 ? -2.193 -1.670 -7.781 1.00 98.31 189 MET A C 1
ATOM 1551 O O . MET A 1 189 ? -1.643 -1.454 -8.855 1.00 98.31 189 MET A O 1
ATOM 1555 N N . ILE A 1 190 ? -3.502 -1.497 -7.587 1.00 98.19 190 ILE A N 1
ATOM 1556 C CA . ILE A 1 190 ? -4.421 -1.032 -8.634 1.00 98.19 190 ILE A CA 1
ATOM 1557 C C . ILE A 1 190 ? -4.018 0.367 -9.113 1.00 98.19 190 ILE A C 1
ATOM 1559 O O . ILE A 1 190 ? -3.941 0.583 -10.316 1.00 98.19 190 ILE A O 1
ATOM 1563 N N . THR A 1 191 ? -3.688 1.294 -8.206 1.00 96.50 191 THR A N 1
ATOM 1564 C CA . THR A 1 191 ? -3.176 2.628 -8.568 1.00 96.50 191 THR A CA 1
ATOM 1565 C C . THR A 1 191 ? -1.879 2.544 -9.371 1.00 96.50 191 THR A C 1
ATOM 1567 O O . THR A 1 191 ? -1.729 3.235 -10.373 1.00 96.50 191 THR A O 1
ATOM 1570 N N . LEU A 1 192 ? -0.936 1.692 -8.955 1.00 98.25 192 LEU A N 1
ATOM 1571 C CA . LEU A 1 192 ? 0.315 1.511 -9.688 1.00 98.25 192 LEU A CA 1
ATOM 1572 C C . LEU A 1 192 ? 0.070 0.962 -11.096 1.00 98.25 192 LEU A C 1
ATOM 1574 O O . LEU A 1 192 ? 0.727 1.409 -12.032 1.00 98.25 192 LEU A O 1
ATOM 1578 N N . LEU A 1 193 ? -0.849 0.003 -11.243 1.00 98.56 193 LEU A N 1
ATOM 1579 C CA . LEU A 1 193 ? -1.213 -0.522 -12.552 1.00 98.56 193 LEU A CA 1
ATOM 1580 C C . LEU A 1 193 ? -1.924 0.527 -13.396 1.00 98.56 193 LEU A C 1
ATOM 1582 O O . LEU A 1 193 ? -1.544 0.655 -14.544 1.00 98.56 193 LEU A O 1
ATOM 1586 N N . ASP A 1 194 ? -2.831 1.336 -12.846 1.00 97.88 194 ASP A N 1
ATOM 1587 C CA . ASP A 1 194 ? -3.510 2.400 -13.607 1.00 97.88 194 ASP A CA 1
ATOM 1588 C C . ASP A 1 194 ? -2.515 3.433 -14.150 1.00 97.88 194 ASP A C 1
ATOM 1590 O O . ASP A 1 194 ? -2.681 3.950 -15.251 1.00 97.88 194 ASP A O 1
ATOM 1594 N N . TRP A 1 195 ? -1.419 3.683 -13.429 1.00 97.94 195 TRP A N 1
ATOM 1595 C CA . TRP A 1 195 ? -0.334 4.515 -13.944 1.00 97.94 195 TRP A CA 1
ATOM 1596 C C . TRP A 1 195 ? 0.411 3.901 -15.130 1.00 97.94 195 TRP A C 1
ATOM 1598 O O . TRP A 1 195 ? 0.946 4.660 -15.943 1.00 97.94 195 TRP A O 1
ATOM 1608 N N . ILE A 1 196 ? 0.471 2.570 -15.216 1.00 98.44 196 ILE A N 1
ATOM 1609 C CA . ILE A 1 196 ? 1.098 1.821 -16.312 1.00 98.44 196 ILE A CA 1
ATOM 1610 C C . ILE A 1 196 ? 0.116 1.674 -17.483 1.00 98.44 196 ILE A C 1
ATOM 1612 O O . ILE A 1 196 ? 0.460 2.022 -18.610 1.00 98.44 196 ILE A O 1
ATOM 1616 N N . ASP A 1 197 ? -1.076 1.149 -17.205 1.00 98.19 197 ASP A N 1
ATOM 1617 C CA . ASP A 1 197 ? -2.110 0.750 -18.152 1.00 98.19 197 ASP A CA 1
ATOM 1618 C C . ASP A 1 197 ? -3.478 0.618 -17.439 1.00 98.19 197 ASP A C 1
ATOM 1620 O O . ASP A 1 197 ? -3.615 -0.075 -16.426 1.00 98.19 197 ASP A O 1
ATOM 1624 N N . GLU A 1 198 ? -4.499 1.296 -17.962 1.00 97.25 198 GLU A N 1
ATOM 1625 C CA . GLU A 1 198 ? -5.836 1.355 -17.352 1.00 97.25 198 GLU A CA 1
ATOM 1626 C C . GLU A 1 198 ? -6.557 -0.003 -17.360 1.00 97.25 198 GLU A C 1
ATOM 1628 O O . GLU A 1 198 ? -7.184 -0.385 -16.364 1.00 97.25 198 GLU A O 1
ATOM 1633 N N . ASP A 1 199 ? -6.420 -0.773 -18.442 1.00 98.25 199 ASP A N 1
ATOM 1634 C CA . ASP A 1 199 ? -7.066 -2.079 -18.580 1.00 98.25 199 ASP A CA 1
ATOM 1635 C C . ASP A 1 199 ? -6.454 -3.090 -17.608 1.00 98.25 199 ASP A C 1
ATOM 1637 O O . ASP A 1 199 ? -7.171 -3.880 -16.988 1.00 98.25 199 ASP A O 1
ATOM 1641 N N . ALA A 1 200 ? -5.137 -3.025 -17.388 1.00 98.31 200 ALA A N 1
ATOM 1642 C CA . ALA A 1 200 ? -4.464 -3.834 -16.376 1.00 98.31 200 ALA A CA 1
ATOM 1643 C C . ALA A 1 200 ? -4.989 -3.553 -14.956 1.00 98.31 200 ALA A C 1
ATOM 1645 O O . ALA A 1 200 ? -5.149 -4.480 -14.154 1.00 98.31 200 ALA A O 1
ATOM 1646 N N . ALA A 1 201 ? -5.281 -2.289 -14.638 1.00 98.31 201 ALA A N 1
ATOM 1647 C CA . ALA A 1 201 ? -5.845 -1.897 -13.349 1.00 98.31 201 ALA A CA 1
ATOM 1648 C C . ALA A 1 201 ? -7.279 -2.407 -13.167 1.00 98.31 201 ALA A C 1
ATOM 1650 O O . ALA A 1 201 ? -7.614 -2.946 -12.106 1.00 98.31 201 ALA A O 1
ATOM 1651 N N . HIS A 1 202 ? -8.111 -2.272 -14.205 1.00 98.06 202 HIS A N 1
ATOM 1652 C CA . HIS A 1 202 ? -9.471 -2.809 -14.219 1.00 98.06 202 HIS A CA 1
ATOM 1653 C C . HIS A 1 202 ? -9.444 -4.332 -14.045 1.00 98.06 202 HIS A C 1
ATOM 1655 O O . HIS A 1 202 ? -10.099 -4.869 -13.150 1.00 98.06 202 HIS A O 1
ATOM 1661 N N . TRP A 1 203 ? -8.621 -5.025 -14.829 1.00 98.38 203 TRP A N 1
ATOM 1662 C CA . TRP A 1 203 ? -8.487 -6.475 -14.762 1.00 98.38 203 TRP A CA 1
ATOM 1663 C C . TRP A 1 203 ? -8.015 -6.973 -13.388 1.00 98.38 203 TRP A C 1
ATOM 1665 O O . TRP A 1 203 ? -8.558 -7.953 -12.869 1.00 98.38 203 TRP A O 1
ATOM 1675 N N . LEU A 1 204 ? -7.045 -6.300 -12.753 1.00 98.38 204 LEU A N 1
ATOM 1676 C CA . LEU A 1 204 ? -6.626 -6.661 -11.396 1.00 98.38 204 LEU A CA 1
ATOM 1677 C C . LEU A 1 204 ? -7.782 -6.489 -10.404 1.00 98.38 204 LEU A C 1
ATOM 1679 O O . LEU A 1 204 ? -8.028 -7.392 -9.606 1.00 98.38 204 LEU A O 1
ATOM 1683 N N . ARG A 1 205 ? -8.517 -5.372 -10.484 1.00 97.75 205 ARG A N 1
ATOM 1684 C CA . ARG A 1 205 ? -9.677 -5.098 -9.620 1.00 97.75 205 ARG A CA 1
ATOM 1685 C C . ARG A 1 205 ? -10.765 -6.169 -9.747 1.00 97.75 205 ARG A C 1
ATOM 1687 O O . ARG A 1 205 ? -11.404 -6.485 -8.752 1.00 97.75 205 ARG A O 1
ATOM 1694 N N . SER A 1 206 ? -10.978 -6.730 -10.938 1.00 97.25 206 SER A N 1
ATOM 1695 C CA . SER A 1 206 ? -11.987 -7.779 -11.153 1.00 97.25 206 SER A CA 1
ATOM 1696 C C . SER A 1 206 ? -11.520 -9.186 -10.767 1.00 97.25 206 SER A C 1
ATOM 1698 O O . SER A 1 206 ? -12.349 -10.085 -10.646 1.00 97.25 206 SER A O 1
ATOM 1700 N N . THR A 1 207 ? -10.210 -9.407 -10.638 1.00 96.88 207 THR A N 1
ATOM 1701 C CA . THR A 1 207 ? -9.625 -10.756 -10.513 1.00 96.88 207 THR A CA 1
ATOM 1702 C C . THR A 1 207 ? -9.018 -11.023 -9.137 1.00 96.88 207 THR A C 1
ATOM 1704 O O . THR A 1 207 ? -8.921 -12.181 -8.723 1.00 96.88 207 THR A O 1
ATOM 1707 N N . GLU A 1 208 ? -8.577 -9.983 -8.426 1.00 97.62 208 GLU A N 1
ATOM 1708 C CA . GLU A 1 208 ? -7.996 -10.132 -7.094 1.00 97.62 208 GLU A CA 1
ATOM 1709 C C . GLU A 1 208 ? -9.020 -10.697 -6.098 1.00 97.62 208 GLU A C 1
ATOM 1711 O O . GLU A 1 208 ? -10.189 -10.318 -6.086 1.00 97.62 208 GLU A O 1
ATOM 1716 N N . LYS A 1 209 ? -8.577 -11.642 -5.264 1.00 97.75 209 LYS A N 1
ATOM 1717 C CA . LYS A 1 209 ? -9.424 -12.314 -4.264 1.00 97.75 209 LYS A CA 1
ATOM 1718 C C . LYS A 1 209 ? -9.132 -11.856 -2.840 1.00 97.75 209 LYS A C 1
ATOM 1720 O O . LYS A 1 209 ? -9.856 -12.222 -1.916 1.00 97.75 209 LYS A O 1
ATOM 1725 N N . ALA A 1 210 ? -8.058 -11.098 -2.641 1.00 97.38 210 ALA A N 1
ATOM 1726 C CA . ALA A 1 210 ? -7.546 -10.766 -1.321 1.00 97.38 210 ALA A CA 1
ATOM 1727 C C . ALA A 1 210 ? -8.539 -9.896 -0.546 1.00 97.38 210 ALA A C 1
ATOM 1729 O O . ALA A 1 210 ? -8.700 -10.100 0.655 1.00 97.38 210 ALA A O 1
ATOM 1730 N N . THR A 1 211 ? -9.252 -8.986 -1.215 1.00 94.94 211 THR A N 1
ATOM 1731 C CA . THR A 1 211 ? -10.295 -8.170 -0.574 1.00 94.94 211 THR A CA 1
ATOM 1732 C C . THR A 1 211 ? -11.462 -9.027 -0.080 1.00 94.94 211 THR A C 1
ATOM 1734 O O . THR A 1 211 ? -11.919 -8.857 1.052 1.00 94.94 211 THR A O 1
ATOM 1737 N N . ALA A 1 212 ? -11.914 -9.988 -0.892 1.00 95.06 212 ALA A N 1
ATOM 1738 C CA . ALA A 1 212 ? -13.006 -10.890 -0.531 1.00 95.06 212 ALA A CA 1
ATOM 1739 C C . ALA A 1 212 ? -12.617 -11.823 0.626 1.00 95.06 212 ALA A C 1
ATOM 1741 O O . ALA A 1 212 ? -13.357 -11.925 1.602 1.00 95.06 212 ALA A O 1
ATOM 1742 N N . VAL A 1 213 ? -11.427 -12.433 0.567 1.00 96.50 213 VAL A N 1
ATOM 1743 C CA . VAL A 1 213 ? -10.890 -13.255 1.666 1.00 96.50 213 VAL A CA 1
ATOM 1744 C C . VAL A 1 213 ? -10.712 -12.410 2.927 1.00 96.50 213 VAL A C 1
ATOM 1746 O O . VAL A 1 213 ? -11.077 -12.837 4.020 1.00 96.50 213 VAL A O 1
ATOM 1749 N N . HIS A 1 214 ? -10.222 -11.173 2.802 1.00 93.31 214 HIS A N 1
ATOM 1750 C CA . HIS A 1 214 ? -10.068 -10.274 3.944 1.00 93.31 214 HIS A CA 1
ATOM 1751 C C . HIS A 1 214 ? -11.404 -10.011 4.661 1.00 93.31 214 HIS A C 1
ATOM 1753 O O . HIS A 1 214 ? -11.438 -9.972 5.891 1.00 93.31 214 HIS A O 1
ATOM 1759 N N . ALA A 1 215 ? -12.502 -9.865 3.913 1.00 90.69 215 ALA A N 1
ATOM 1760 C CA . ALA A 1 215 ? -13.839 -9.656 4.469 1.00 90.69 215 ALA A CA 1
ATOM 1761 C C . ALA A 1 215 ? -14.388 -10.879 5.233 1.00 90.69 215 ALA A C 1
ATOM 1763 O O . ALA A 1 215 ? -15.241 -10.719 6.100 1.00 90.69 215 ALA A O 1
ATOM 1764 N N . GLN A 1 216 ? -13.878 -12.083 4.962 1.00 92.50 216 GLN A N 1
ATOM 1765 C CA . GLN A 1 216 ? -14.298 -13.339 5.603 1.00 92.50 216 GLN A CA 1
ATOM 1766 C C . GLN A 1 216 ? -13.555 -13.639 6.913 1.00 92.50 216 GLN A C 1
ATOM 1768 O O . GLN A 1 216 ? -13.572 -14.765 7.404 1.00 92.50 216 GLN A O 1
ATOM 1773 N N . ARG A 1 217 ? -12.873 -12.645 7.493 1.00 90.31 217 ARG A N 1
ATOM 1774 C CA . ARG A 1 217 ? -12.118 -12.823 8.735 1.00 90.31 217 ARG A CA 1
ATOM 1775 C C . ARG A 1 217 ? -13.012 -13.408 9.851 1.00 90.31 217 ARG A C 1
ATOM 1777 O O . ARG A 1 217 ? -14.036 -12.802 10.162 1.00 90.31 217 ARG A O 1
ATOM 1784 N N . PRO A 1 218 ? -12.605 -14.506 10.521 1.00 85.12 218 PRO A N 1
ATOM 1785 C CA . PRO A 1 218 ? -13.508 -15.327 11.341 1.00 85.12 218 PRO A CA 1
ATOM 1786 C C . PRO A 1 218 ? -14.050 -14.683 12.633 1.00 85.12 218 PRO A C 1
ATOM 1788 O O . PRO A 1 218 ? -14.974 -15.220 13.236 1.00 85.12 218 PRO A O 1
ATOM 1791 N N . PHE A 1 219 ? -13.544 -13.528 13.086 1.00 76.38 219 PHE A N 1
ATOM 1792 C CA . PHE A 1 219 ? -14.133 -12.821 14.234 1.00 76.38 219 PHE A CA 1
ATOM 1793 C C . PHE A 1 219 ? -13.816 -11.327 14.286 1.00 76.38 219 PHE A C 1
ATOM 1795 O O . PHE A 1 219 ? -12.851 -10.832 13.691 1.00 76.38 219 PHE A O 1
ATOM 1802 N N . ALA A 1 220 ? -14.671 -10.631 15.045 1.00 62.03 220 ALA A N 1
ATOM 1803 C CA . ALA A 1 220 ? -14.698 -9.187 15.200 1.00 62.03 220 ALA A CA 1
ATOM 1804 C C . ALA A 1 220 ? -13.340 -8.617 15.608 1.00 62.03 220 ALA A C 1
ATOM 1806 O O . ALA A 1 220 ? -12.627 -9.141 16.468 1.00 62.03 220 ALA A O 1
ATOM 1807 N N . ARG A 1 221 ? -13.015 -7.487 14.994 1.00 73.88 221 ARG A N 1
ATOM 1808 C CA . ARG A 1 221 ? -11.767 -6.779 15.208 1.00 73.88 221 ARG A CA 1
ATOM 1809 C C . ARG A 1 221 ? -12.017 -5.456 15.913 1.00 73.88 221 ARG A C 1
ATOM 1811 O O . ARG A 1 221 ? -13.119 -4.921 15.902 1.00 73.88 221 ARG A O 1
ATOM 1818 N N . ASN A 1 222 ? -10.941 -4.882 16.434 1.00 82.94 222 ASN A N 1
ATOM 1819 C CA . ASN A 1 222 ? -10.804 -3.437 16.441 1.00 82.94 222 ASN A CA 1
ATOM 1820 C C . ASN A 1 222 ? -10.967 -2.868 15.016 1.00 82.94 222 ASN A C 1
ATOM 1822 O O . ASN A 1 222 ? -10.018 -2.844 14.223 1.00 82.94 222 ASN A O 1
ATOM 1826 N N . ASP A 1 223 ? -12.187 -2.456 14.710 1.00 89.56 223 ASP A N 1
ATOM 1827 C CA . ASP A 1 223 ? -12.626 -1.802 13.478 1.00 89.56 223 ASP A CA 1
ATOM 1828 C C . ASP A 1 223 ? -12.433 -0.280 13.539 1.00 89.56 223 ASP A C 1
ATOM 1830 O O . ASP A 1 223 ? -12.545 0.386 12.517 1.00 89.56 223 ASP A O 1
ATOM 1834 N N . THR A 1 224 ? -12.096 0.270 14.709 1.00 94.06 224 THR A N 1
ATOM 1835 C CA . THR A 1 224 ? -11.936 1.707 14.919 1.00 94.06 224 THR A CA 1
ATOM 1836 C C . THR A 1 224 ? -10.518 2.045 15.357 1.00 94.06 224 THR A C 1
ATOM 1838 O O . THR A 1 224 ? -9.996 1.471 16.320 1.00 94.06 224 THR A O 1
ATOM 1841 N N . VAL A 1 225 ? -9.894 3.019 14.690 1.00 95.50 225 VAL A N 1
ATOM 1842 C CA . VAL A 1 225 ? -8.651 3.640 15.167 1.00 95.50 225 VAL A CA 1
ATOM 1843 C C . VAL A 1 225 ? -8.963 4.912 15.950 1.00 95.50 225 VAL A C 1
ATOM 1845 O O . VAL A 1 225 ? -9.610 5.822 15.450 1.00 95.50 225 VAL A O 1
ATOM 1848 N N . VAL A 1 226 ? -8.468 5.001 17.178 1.00 96.00 226 VAL A N 1
ATOM 1849 C CA . VAL A 1 226 ? -8.472 6.218 17.986 1.00 96.00 226 VAL A CA 1
ATOM 1850 C C . VAL A 1 226 ? -7.134 6.928 17.784 1.00 96.00 226 VAL A C 1
ATOM 1852 O O . VAL A 1 226 ? -6.078 6.392 18.138 1.00 96.00 226 VAL A O 1
ATOM 1855 N N . VAL A 1 227 ? -7.167 8.121 17.195 1.00 95.12 227 VAL A N 1
ATOM 1856 C CA . VAL A 1 227 ? -5.977 8.929 16.890 1.00 95.12 227 VAL A CA 1
ATOM 1857 C C . VAL A 1 227 ? -5.853 10.112 17.842 1.00 95.12 227 VAL A C 1
ATOM 1859 O O . VAL A 1 227 ? -6.850 10.627 18.347 1.00 95.12 227 VAL A O 1
ATOM 1862 N N . ALA A 1 228 ? -4.624 10.580 18.062 1.00 91.75 228 ALA A N 1
ATOM 1863 C CA . ALA A 1 228 ? -4.400 11.861 18.723 1.00 91.75 228 ALA A CA 1
ATOM 1864 C C . ALA A 1 228 ? -5.094 12.992 17.938 1.00 91.75 228 ALA A C 1
ATOM 1866 O O . ALA A 1 228 ? -4.907 13.125 16.729 1.00 91.75 228 ALA A O 1
ATOM 1867 N N . GLY A 1 229 ? -5.913 13.773 18.639 1.00 87.25 229 GLY A N 1
ATOM 1868 C CA . GLY A 1 229 ? -6.895 14.684 18.060 1.00 87.25 229 GLY A CA 1
ATOM 1869 C C . GLY A 1 229 ? -6.598 16.170 18.240 1.00 87.25 229 GLY A C 1
ATOM 1870 O O . GLY A 1 229 ? -7.488 16.954 17.954 1.00 87.25 229 GLY A O 1
ATOM 1871 N N . ALA A 1 230 ? -5.423 16.569 18.744 1.00 88.50 230 ALA A N 1
ATOM 1872 C CA . ALA A 1 230 ? -5.129 17.979 19.041 1.00 88.50 230 ALA A CA 1
ATOM 1873 C C . ALA A 1 230 ? -5.376 18.887 17.821 1.00 88.50 230 ALA A C 1
ATOM 1875 O O . ALA A 1 230 ? -6.212 19.782 17.894 1.00 88.50 230 ALA A O 1
ATOM 1876 N N . ASP A 1 231 ? -4.755 18.560 16.686 1.00 87.56 231 ASP A N 1
ATOM 1877 C CA . ASP A 1 231 ? -4.949 19.288 15.421 1.00 87.56 231 ASP A CA 1
ATOM 1878 C C . ASP A 1 231 ? -6.009 18.626 14.526 1.00 87.56 231 ASP A C 1
ATOM 1880 O O . ASP A 1 231 ? -6.701 19.270 13.742 1.00 87.56 231 ASP A O 1
ATOM 1884 N N . ALA A 1 232 ? -6.161 17.308 14.662 1.00 90.81 232 ALA A N 1
ATOM 1885 C CA . ALA A 1 232 ? -7.025 16.503 13.809 1.00 90.81 232 ALA A CA 1
ATOM 1886 C C . ALA A 1 232 ? -8.524 16.682 14.092 1.00 90.81 232 ALA A C 1
ATOM 1888 O O . ALA A 1 232 ? -9.329 16.564 13.170 1.00 90.81 232 ALA A O 1
ATOM 1889 N N . TRP A 1 233 ? -8.911 16.951 15.343 1.00 95.38 233 TRP A N 1
ATOM 1890 C CA . TRP A 1 233 ? -10.319 17.113 15.705 1.00 95.38 233 TRP A CA 1
ATOM 1891 C C . TRP A 1 233 ? -10.939 18.388 15.105 1.00 95.38 233 TRP A C 1
ATOM 1893 O O . TRP A 1 233 ? -11.950 18.258 14.413 1.00 95.38 233 TRP A O 1
ATOM 1903 N N . PRO A 1 234 ? -10.334 19.587 15.248 1.00 93.56 234 PRO A N 1
ATOM 1904 C CA . PRO A 1 234 ? -10.845 20.789 14.589 1.00 93.56 234 PRO A CA 1
ATOM 1905 C C . PRO A 1 234 ? -10.929 20.651 13.065 1.00 93.56 234 PRO A C 1
ATOM 1907 O O . PRO A 1 234 ? -11.912 21.078 12.462 1.00 93.56 234 PRO A O 1
ATOM 1910 N N . LEU A 1 235 ? -9.933 20.017 12.434 1.00 91.88 235 LEU A N 1
ATOM 1911 C CA . LEU A 1 235 ? -9.941 19.790 10.988 1.00 91.88 235 LEU A CA 1
ATOM 1912 C C . LEU A 1 235 ? -11.111 18.892 10.568 1.00 91.88 235 LEU A C 1
ATOM 1914 O O . LEU A 1 235 ? -11.842 19.219 9.634 1.00 91.88 235 LEU A O 1
ATOM 1918 N N . TYR A 1 236 ? -11.343 17.793 11.290 1.00 95.56 236 TYR A N 1
ATOM 1919 C CA . TYR A 1 236 ? -12.484 16.919 11.035 1.00 95.56 236 TYR A CA 1
ATOM 1920 C C . TYR A 1 236 ? -13.827 17.653 11.162 1.00 95.56 236 TYR A C 1
ATOM 1922 O O . TYR A 1 236 ? -14.716 17.441 10.338 1.00 95.56 236 TYR A O 1
ATOM 1930 N N . GLN A 1 237 ? -13.975 18.542 12.145 1.00 95.12 237 GLN A N 1
ATOM 1931 C CA . GLN A 1 237 ? -15.203 19.324 12.308 1.00 95.12 237 GLN A CA 1
ATOM 1932 C C . GLN A 1 237 ? -15.456 20.283 11.135 1.00 95.12 237 GLN A C 1
ATOM 1934 O O . GLN A 1 237 ? -16.612 20.534 10.807 1.00 95.12 237 GLN A O 1
ATOM 1939 N N . LYS A 1 238 ? -14.398 20.795 10.491 1.00 92.81 238 LYS A N 1
ATOM 1940 C CA . LYS A 1 238 ? -14.508 21.707 9.341 1.00 92.81 238 LYS A CA 1
ATOM 1941 C C . LYS A 1 238 ? -14.723 20.979 8.013 1.00 92.81 238 LYS A C 1
ATOM 1943 O O . LYS A 1 238 ? -15.559 21.392 7.217 1.00 92.81 238 LYS A O 1
ATOM 1948 N N . VAL A 1 239 ? -13.934 19.934 7.745 1.00 93.50 239 VAL A N 1
ATOM 1949 C CA . VAL A 1 239 ? -13.834 19.316 6.406 1.00 93.50 239 VAL A CA 1
ATOM 1950 C C . VAL A 1 239 ? -14.003 17.800 6.399 1.00 93.50 239 VAL A C 1
ATOM 1952 O O . VAL A 1 239 ? -13.825 17.169 5.359 1.00 93.50 239 VAL A O 1
ATOM 1955 N N . HIS A 1 240 ? -14.369 17.191 7.526 1.00 95.94 240 HIS A N 1
ATOM 1956 C CA . HIS A 1 240 ? -14.605 15.747 7.640 1.00 95.94 240 HIS A CA 1
ATOM 1957 C C . HIS A 1 240 ? -13.442 14.921 7.075 1.00 95.94 240 HIS A C 1
ATOM 1959 O O . HIS A 1 240 ? -13.614 14.009 6.268 1.00 95.94 240 HIS A O 1
ATOM 1965 N N . ALA A 1 241 ? -12.227 15.277 7.487 1.00 96.12 241 ALA A N 1
ATOM 1966 C CA . ALA A 1 241 ? -11.011 14.606 7.067 1.00 96.12 241 ALA A CA 1
ATOM 1967 C C . ALA A 1 241 ? -10.068 14.397 8.246 1.00 96.12 241 ALA A C 1
ATOM 1969 O O . ALA A 1 241 ? -10.065 15.161 9.212 1.00 96.1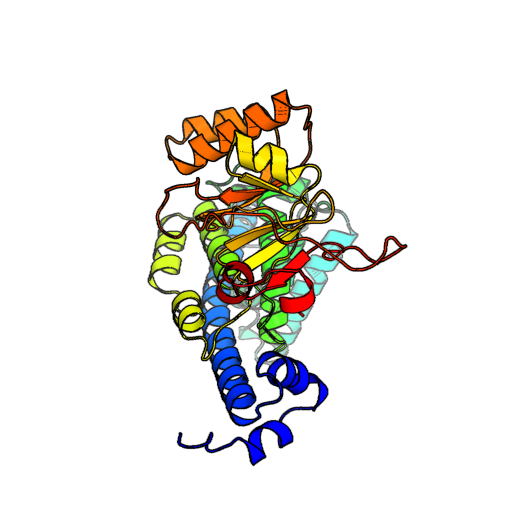2 241 ALA A O 1
ATOM 1970 N N . TYR A 1 242 ? -9.237 13.367 8.134 1.00 95.62 242 TYR A N 1
ATOM 1971 C CA . TYR A 1 242 ? -8.085 13.182 9.001 1.00 95.62 242 TYR A CA 1
ATOM 1972 C C . TYR A 1 242 ? -6.807 13.191 8.164 1.00 95.62 242 TYR A C 1
ATOM 1974 O O . TYR A 1 242 ? -6.676 12.423 7.213 1.00 95.62 242 TYR A O 1
ATOM 1982 N N . VAL A 1 243 ? -5.864 14.060 8.527 1.00 94.06 243 VAL A N 1
ATOM 1983 C CA . VAL A 1 243 ? -4.595 14.256 7.815 1.00 94.06 243 VAL A CA 1
ATOM 1984 C C . VAL A 1 243 ? -3.441 13.871 8.737 1.00 94.06 243 VAL A C 1
ATOM 1986 O O . VAL A 1 243 ? -3.420 14.219 9.918 1.00 94.06 243 VAL A O 1
ATOM 1989 N N . CYS A 1 244 ? -2.480 13.111 8.217 1.00 93.12 244 CYS A N 1
ATOM 1990 C CA . CYS A 1 244 ? -1.307 12.675 8.967 1.00 93.12 244 CYS A CA 1
ATOM 1991 C C . CYS A 1 244 ? -0.075 12.514 8.070 1.00 93.12 244 CYS A C 1
ATOM 1993 O O . CYS A 1 244 ? -0.140 12.684 6.855 1.00 93.12 244 CYS A O 1
ATOM 1995 N N . GLN A 1 245 ? 1.060 12.184 8.686 1.00 91.62 245 GLN A N 1
ATOM 1996 C CA . GLN A 1 245 ? 2.323 11.979 7.978 1.00 91.62 245 GLN A CA 1
ATOM 1997 C C . GLN A 1 245 ? 2.205 10.881 6.900 1.00 91.62 245 GLN A C 1
ATOM 1999 O O . GLN A 1 245 ? 1.520 9.872 7.123 1.00 91.62 245 GLN A O 1
ATOM 2004 N N . PRO A 1 246 ? 2.881 11.045 5.750 1.00 92.00 246 PRO A N 1
ATOM 2005 C CA . PRO A 1 246 ? 2.774 10.124 4.631 1.00 92.00 246 PRO A CA 1
ATOM 2006 C C . PRO A 1 246 ? 3.386 8.773 5.010 1.00 92.00 246 PRO A C 1
ATOM 2008 O O . PRO A 1 246 ? 4.377 8.695 5.737 1.00 92.00 246 PRO A O 1
ATOM 2011 N N . GLY A 1 247 ? 2.788 7.681 4.540 1.00 88.75 247 GLY A N 1
ATOM 2012 C CA . GLY A 1 247 ? 3.243 6.325 4.850 1.00 88.75 247 GLY A CA 1
ATOM 2013 C C . GLY A 1 247 ? 3.013 5.862 6.289 1.00 88.75 247 GLY A C 1
ATOM 2014 O O . GLY A 1 247 ? 3.456 4.764 6.634 1.00 88.75 247 GLY A O 1
ATOM 2015 N N . ARG A 1 248 ? 2.309 6.634 7.130 1.00 91.12 248 ARG A N 1
ATOM 2016 C CA . ARG A 1 248 ? 1.908 6.175 8.466 1.00 91.12 248 ARG A CA 1
ATOM 2017 C C . ARG A 1 248 ? 1.056 4.908 8.343 1.00 91.12 248 ARG A C 1
ATOM 2019 O O . ARG A 1 248 ? 0.016 4.917 7.686 1.00 91.12 248 ARG A O 1
ATOM 2026 N N . ALA A 1 249 ? 1.490 3.828 8.990 1.00 89.19 249 ALA A N 1
ATOM 2027 C CA . ALA A 1 249 ? 0.791 2.547 8.971 1.00 89.19 249 ALA A CA 1
ATOM 2028 C C . ALA A 1 249 ? -0.470 2.565 9.851 1.00 89.19 249 ALA A C 1
ATOM 2030 O O . ALA A 1 249 ? -0.522 3.250 10.874 1.00 89.19 249 ALA A O 1
ATOM 2031 N N . PHE A 1 250 ? -1.474 1.790 9.442 1.00 90.75 250 PHE A N 1
ATOM 2032 C CA . PHE A 1 250 ? -2.719 1.558 10.173 1.00 90.75 250 PHE A CA 1
ATOM 2033 C C . PHE A 1 250 ? -3.056 0.068 10.090 1.00 90.75 250 PHE A C 1
ATOM 2035 O O . PHE A 1 250 ? -2.762 -0.564 9.073 1.00 90.75 250 PHE A O 1
ATOM 2042 N N . GLN A 1 251 ? -3.675 -0.483 11.135 1.00 88.44 251 GLN A N 1
ATOM 2043 C CA . GLN A 1 251 ? -4.387 -1.757 11.000 1.00 88.44 251 GLN A CA 1
ATOM 2044 C C . GLN A 1 251 ? -5.624 -1.542 10.090 1.00 88.44 251 GLN A C 1
ATOM 2046 O O . GLN A 1 251 ? -6.114 -0.416 10.053 1.00 88.44 251 GLN A O 1
ATOM 2051 N N . PRO A 1 252 ? -6.173 -2.566 9.402 1.00 83.94 252 PRO A N 1
ATOM 2052 C CA . PRO A 1 252 ? -7.338 -2.414 8.497 1.00 83.94 252 PRO A CA 1
ATOM 2053 C C . PRO A 1 252 ? -8.658 -1.928 9.166 1.00 83.94 252 PRO A C 1
ATOM 2055 O O . PRO A 1 252 ? -9.518 -2.718 9.530 1.00 83.94 252 PRO A O 1
ATOM 2058 N N . VAL A 1 253 ? -8.798 -0.657 9.505 1.00 91.44 253 VAL A N 1
ATOM 2059 C CA . VAL A 1 253 ? -9.961 -0.131 10.246 1.00 91.44 253 VAL A CA 1
ATOM 2060 C C . VAL A 1 253 ? -11.017 0.433 9.300 1.00 91.44 253 VAL A C 1
ATOM 2062 O O . VAL A 1 253 ? -10.686 0.927 8.228 1.00 91.44 253 VAL A O 1
ATOM 2065 N N . GLU A 1 254 ? -12.276 0.386 9.722 1.00 93.19 254 GLU A N 1
ATOM 2066 C CA . GLU A 1 254 ? -13.421 0.967 9.012 1.00 93.19 254 GLU A CA 1
ATOM 2067 C C . GLU A 1 254 ? -13.810 2.333 9.581 1.00 93.19 254 GLU A C 1
ATOM 2069 O O . GLU A 1 254 ? -14.403 3.153 8.883 1.00 93.19 254 GLU A O 1
ATOM 2074 N N . HIS A 1 255 ? -13.456 2.594 10.839 1.00 96.31 255 HIS A N 1
ATOM 2075 C CA . HIS A 1 255 ? -13.840 3.797 11.564 1.00 96.31 255 HIS A CA 1
ATOM 2076 C C . HIS A 1 255 ? -12.627 4.505 12.150 1.00 96.31 255 HIS A C 1
ATOM 2078 O O . HIS A 1 255 ? -11.582 3.909 12.438 1.00 96.31 255 HIS A O 1
ATOM 2084 N N . LEU A 1 256 ? -12.794 5.800 12.381 1.00 97.31 256 LEU A N 1
ATOM 2085 C CA . LEU A 1 256 ? -11.828 6.633 13.079 1.00 97.31 256 LEU A CA 1
ATOM 2086 C C . LEU A 1 256 ? -12.515 7.330 14.255 1.00 97.31 256 LEU A C 1
ATOM 2088 O O . LEU A 1 256 ? -13.694 7.646 14.189 1.00 97.31 256 LEU A O 1
ATOM 2092 N N . ALA A 1 257 ? -11.786 7.556 15.341 1.00 97.25 257 ALA A N 1
ATOM 2093 C CA . ALA A 1 257 ? -12.218 8.352 16.483 1.00 97.25 257 ALA A CA 1
ATOM 2094 C C . ALA A 1 257 ? -11.070 9.256 16.949 1.00 97.25 257 ALA A C 1
ATOM 2096 O O . ALA A 1 257 ? -9.893 8.949 16.745 1.00 97.25 257 ALA A O 1
ATOM 2097 N N . PHE A 1 258 ? -11.397 10.367 17.603 1.00 97.06 258 PHE A N 1
ATOM 2098 C CA . PHE A 1 258 ? -10.418 11.395 17.964 1.00 97.06 258 PHE A CA 1
ATOM 2099 C C . PHE A 1 258 ? -10.250 11.474 19.475 1.00 97.06 258 PHE A C 1
ATOM 2101 O O . PHE A 1 258 ? -11.229 11.620 20.195 1.00 97.06 258 PHE A O 1
ATOM 2108 N N . TYR A 1 259 ? -9.017 11.420 19.968 1.00 95.88 259 TYR A N 1
ATOM 2109 C CA . TYR A 1 259 ? -8.700 11.625 21.379 1.00 95.88 259 TYR A CA 1
ATOM 2110 C C . TYR A 1 259 ? -8.017 12.978 21.583 1.00 95.88 259 TYR A C 1
ATOM 2112 O O . TYR A 1 259 ? -6.873 13.178 21.174 1.00 95.88 259 TYR A O 1
ATOM 2120 N N . THR A 1 260 ? -8.706 13.914 22.229 1.00 94.50 260 THR A N 1
ATOM 2121 C CA . THR A 1 260 ? -8.176 15.243 22.572 1.00 94.50 260 THR A CA 1
ATOM 2122 C C . THR A 1 260 ? -8.813 15.750 23.861 1.00 94.50 260 THR A C 1
ATOM 2124 O O . THR A 1 260 ? -9.863 15.256 24.264 1.00 94.50 260 THR A O 1
ATOM 2127 N N . ALA A 1 261 ? -8.160 16.691 24.546 1.00 92.50 261 ALA A N 1
ATOM 2128 C CA . ALA A 1 261 ? -8.627 17.235 25.826 1.00 92.50 261 ALA A CA 1
ATOM 2129 C C . ALA A 1 261 ? -8.975 16.145 26.869 1.00 92.50 261 ALA A C 1
ATOM 2131 O O . ALA A 1 261 ? -9.976 16.227 27.574 1.00 92.50 261 ALA A O 1
ATOM 2132 N N . ARG A 1 262 ? -8.142 15.094 26.948 1.00 92.69 262 ARG A N 1
ATOM 2133 C CA . ARG A 1 262 ? -8.340 13.919 27.823 1.00 92.69 262 ARG A CA 1
ATOM 2134 C C . ARG A 1 262 ? -9.680 13.197 27.626 1.00 92.69 262 ARG A C 1
ATOM 2136 O O . ARG A 1 262 ? -10.176 12.566 28.556 1.00 92.69 262 ARG A O 1
ATOM 2143 N N . ALA A 1 263 ? -10.250 13.233 26.428 1.00 94.81 263 ALA A N 1
ATOM 2144 C CA . ALA A 1 263 ? -11.446 12.470 26.116 1.00 94.81 263 ALA A CA 1
ATOM 2145 C C . ALA A 1 263 ? -11.446 11.983 24.664 1.00 94.81 263 ALA A C 1
ATOM 2147 O O . ALA A 1 263 ? -10.879 12.622 23.776 1.00 94.81 263 ALA A O 1
ATOM 2148 N N . ILE A 1 264 ? -12.098 10.847 24.417 1.00 96.75 264 ILE A N 1
ATOM 2149 C CA . ILE A 1 264 ? -12.470 10.463 23.052 1.00 96.75 264 ILE A CA 1
ATOM 2150 C C . ILE A 1 264 ? -13.701 11.287 22.673 1.00 96.75 264 ILE A C 1
ATOM 2152 O O . ILE A 1 264 ? -14.677 11.331 23.425 1.00 96.75 264 ILE A O 1
ATOM 2156 N N . GLN A 1 265 ? -13.624 11.972 21.541 1.00 97.62 265 GLN A N 1
ATOM 2157 C CA . GLN A 1 265 ? -14.660 12.861 21.034 1.00 97.62 265 GLN A CA 1
ATOM 2158 C C . GLN A 1 265 ? -15.880 12.071 20.534 1.00 97.62 265 GLN A C 1
ATOM 2160 O O . GLN A 1 265 ? -15.764 10.868 20.286 1.00 97.62 265 GLN A O 1
ATOM 2165 N N . PRO A 1 266 ? -17.063 12.704 20.427 1.00 96.75 266 PRO A N 1
ATOM 2166 C CA . PRO A 1 266 ? -18.320 11.973 20.267 1.00 96.75 266 PRO A CA 1
ATOM 2167 C C . PRO A 1 266 ? -18.507 11.334 18.888 1.00 96.75 266 PRO A C 1
ATOM 2169 O O . PRO A 1 266 ? -19.294 10.399 18.761 1.00 96.75 266 PRO A O 1
ATOM 2172 N N . GLU A 1 267 ? -17.800 11.830 17.875 1.00 97.81 267 GLU A N 1
ATOM 2173 C CA . GLU A 1 267 ? -17.978 11.410 16.486 1.00 97.81 267 GLU A CA 1
ATOM 2174 C C . GLU A 1 267 ? -17.062 10.233 16.154 1.00 97.81 267 GLU A C 1
ATOM 2176 O O . GLU A 1 267 ? -15.846 10.278 16.375 1.00 97.81 267 GLU A O 1
ATOM 2181 N N . ILE A 1 268 ? -17.666 9.191 15.588 1.00 97.62 268 ILE A N 1
ATOM 2182 C CA . ILE A 1 268 ? -17.004 7.978 15.114 1.00 97.62 268 ILE A CA 1
ATOM 2183 C C . ILE A 1 268 ? -17.322 7.832 13.618 1.00 97.62 268 ILE A C 1
ATOM 2185 O O . ILE A 1 268 ? -18.217 7.067 13.234 1.00 97.62 268 ILE A O 1
ATOM 2189 N N . PRO A 1 269 ? -16.653 8.613 12.753 1.00 98.00 269 PRO A N 1
ATOM 2190 C CA . PRO A 1 269 ? -16.862 8.538 11.318 1.00 98.00 269 PRO A CA 1
ATOM 2191 C C . PRO A 1 269 ? -16.389 7.226 10.691 1.00 98.00 269 PRO A C 1
ATOM 2193 O O . PRO A 1 269 ? -15.412 6.613 11.126 1.00 98.00 269 PRO A O 1
ATOM 2196 N N . VAL A 1 270 ? -17.047 6.867 9.590 1.00 97.50 270 VAL A N 1
ATOM 2197 C CA . VAL A 1 270 ? -16.595 5.860 8.627 1.00 97.50 270 VAL A CA 1
ATOM 2198 C C . VAL A 1 270 ? -15.440 6.429 7.810 1.00 97.50 270 VAL A C 1
ATOM 2200 O O . VAL A 1 270 ? -15.512 7.562 7.325 1.00 97.50 270 VAL A O 1
ATOM 2203 N N . ILE A 1 271 ? -14.408 5.620 7.600 1.00 96.12 271 ILE A N 1
ATOM 2204 C CA . ILE A 1 271 ? -13.350 5.864 6.625 1.00 96.12 271 ILE A CA 1
ATOM 2205 C C . ILE A 1 271 ? -13.910 5.521 5.246 1.00 96.12 271 ILE A C 1
ATOM 2207 O O . ILE A 1 271 ? -14.096 4.357 4.904 1.00 96.12 271 ILE A O 1
ATOM 2211 N N . ARG A 1 272 ? -14.207 6.552 4.455 1.00 94.44 272 ARG A N 1
ATOM 2212 C CA . ARG A 1 272 ? -14.678 6.392 3.073 1.00 94.44 272 ARG A CA 1
ATOM 2213 C C . ARG A 1 272 ? -13.529 6.073 2.138 1.00 94.44 272 ARG A C 1
ATOM 2215 O O . ARG A 1 272 ? -13.674 5.268 1.224 1.00 94.44 272 ARG A O 1
ATOM 2222 N N . GLU A 1 273 ? -12.396 6.719 2.371 1.00 92.19 273 GLU A N 1
ATOM 2223 C CA . GLU A 1 273 ? -11.231 6.583 1.518 1.00 92.19 273 GLU A CA 1
ATOM 2224 C C . GLU A 1 273 ? -9.958 6.897 2.287 1.00 92.19 273 GLU A C 1
ATOM 2226 O O . GLU A 1 273 ? -9.952 7.718 3.206 1.00 92.19 273 GLU A O 1
ATOM 2231 N N . ARG A 1 274 ? -8.872 6.244 1.882 1.00 94.00 274 ARG A N 1
ATOM 2232 C CA . ARG A 1 274 ? -7.529 6.474 2.397 1.00 94.00 274 ARG A CA 1
ATOM 2233 C C . ARG A 1 274 ? -6.598 6.710 1.218 1.00 94.00 274 ARG A C 1
ATOM 2235 O O . ARG A 1 274 ? -6.377 5.808 0.414 1.00 94.00 274 ARG A O 1
ATOM 2242 N N . ILE A 1 275 ? -6.031 7.906 1.157 1.00 92.62 275 ILE A N 1
ATOM 2243 C CA . ILE A 1 275 ? -5.143 8.355 0.087 1.00 92.62 275 ILE A CA 1
ATOM 2244 C C . ILE A 1 275 ? -3.810 8.706 0.728 1.00 92.62 275 ILE A C 1
ATOM 2246 O O . ILE A 1 275 ? -3.761 9.441 1.709 1.00 92.62 275 ILE A O 1
ATOM 2250 N N . ASP A 1 276 ? -2.720 8.161 0.211 1.00 92.88 276 ASP A N 1
ATOM 2251 C CA . ASP A 1 276 ? -1.390 8.369 0.776 1.00 92.88 276 ASP A CA 1
ATOM 2252 C C . ASP A 1 276 ? -0.493 9.114 -0.207 1.00 92.88 276 ASP A C 1
ATOM 2254 O O . ASP A 1 276 ? -0.704 9.063 -1.418 1.00 92.88 276 ASP A O 1
ATOM 2258 N N . ASN A 1 277 ? 0.534 9.769 0.332 1.00 91.44 277 ASN A N 1
ATOM 2259 C CA . ASN A 1 277 ? 1.569 10.458 -0.427 1.00 91.44 277 ASN A CA 1
ATOM 2260 C C . ASN A 1 277 ? 1.034 11.605 -1.315 1.00 91.44 277 ASN A C 1
ATOM 2262 O O . ASN A 1 277 ? 1.547 11.828 -2.410 1.00 91.44 277 ASN A O 1
ATOM 2266 N N . VAL A 1 278 ? 0.022 12.333 -0.830 1.00 91.88 278 VAL A N 1
ATOM 2267 C CA . VAL A 1 278 ? -0.588 13.489 -1.510 1.00 91.88 278 VAL A CA 1
ATOM 2268 C C . VAL A 1 278 ? 0.278 14.727 -1.312 1.00 91.88 278 VAL A C 1
ATOM 2270 O O . VAL A 1 278 ? 0.651 15.030 -0.181 1.00 91.88 278 VAL A O 1
ATOM 2273 N N . ASP A 1 279 ? 0.583 15.444 -2.392 1.00 91.19 279 ASP A N 1
ATOM 2274 C CA . ASP A 1 279 ? 1.354 16.689 -2.347 1.00 91.19 279 ASP A CA 1
ATOM 2275 C C . ASP A 1 279 ? 0.497 17.861 -1.848 1.00 91.19 279 ASP A C 1
ATOM 2277 O O . ASP A 1 279 ? -0.593 18.105 -2.357 1.00 91.19 279 ASP A O 1
ATOM 2281 N N . TRP A 1 280 ? 0.961 18.594 -0.837 1.00 92.44 280 TRP A N 1
ATOM 2282 C CA . TRP A 1 280 ? 0.154 19.636 -0.188 1.00 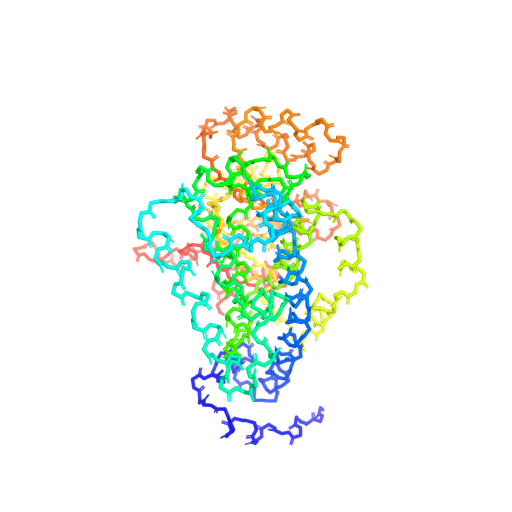92.44 280 TRP A CA 1
ATOM 2283 C C . TRP A 1 280 ? 0.391 21.009 -0.814 1.00 92.44 280 TRP A C 1
ATOM 2285 O O . TRP A 1 280 ? 0.958 21.920 -0.205 1.00 92.44 280 TRP A O 1
ATOM 2295 N N . THR A 1 281 ? 0.006 21.138 -2.084 1.00 91.19 281 THR A N 1
ATOM 2296 C CA . THR A 1 281 ? 0.240 22.344 -2.887 1.00 91.19 281 THR A CA 1
ATOM 2297 C C . THR A 1 281 ? -1.019 22.798 -3.620 1.00 91.19 281 THR A C 1
ATOM 2299 O O . THR A 1 281 ? -1.885 22.004 -3.985 1.00 91.19 281 THR A O 1
ATOM 2302 N N . THR A 1 282 ? -1.108 24.098 -3.916 1.00 90.81 282 THR A N 1
ATOM 2303 C CA . THR A 1 282 ? -2.198 24.649 -4.742 1.00 90.81 282 THR A CA 1
ATOM 2304 C C . THR A 1 282 ? -2.198 24.062 -6.158 1.00 90.81 282 THR A C 1
ATOM 2306 O O . THR A 1 282 ? -3.248 23.945 -6.785 1.00 90.81 282 THR A O 1
ATOM 2309 N N . ALA A 1 283 ? -1.026 23.677 -6.676 1.00 90.50 283 ALA A N 1
ATOM 2310 C CA . ALA A 1 283 ? -0.915 22.998 -7.963 1.00 90.50 283 ALA A CA 1
ATOM 2311 C C . ALA A 1 283 ? -1.575 21.610 -7.925 1.00 90.50 283 ALA A C 1
ATOM 2313 O O . ALA A 1 283 ? -2.313 21.273 -8.851 1.00 90.50 283 ALA A O 1
ATOM 2314 N N . GLU A 1 284 ? -1.374 20.848 -6.844 1.00 90.56 284 GLU A N 1
ATOM 2315 C CA . GLU A 1 284 ? -2.049 19.563 -6.645 1.00 90.56 284 GLU A CA 1
ATOM 2316 C C . GLU A 1 284 ? -3.566 19.731 -6.555 1.00 90.56 284 GLU A C 1
ATOM 2318 O O . GLU A 1 284 ? -4.293 19.046 -7.270 1.00 90.56 284 GLU A O 1
ATOM 2323 N N . SER A 1 285 ? -4.045 20.682 -5.746 1.00 92.31 285 SER A N 1
ATOM 2324 C CA . SER A 1 285 ? -5.477 21.003 -5.645 1.00 92.31 285 SER A CA 1
ATOM 2325 C C . SER A 1 285 ? -6.091 21.287 -7.026 1.00 92.31 285 SER A C 1
ATOM 2327 O O . SER A 1 285 ? -7.071 20.654 -7.423 1.00 92.31 285 SER A O 1
ATOM 2329 N N . ARG A 1 286 ? -5.458 22.151 -7.834 1.00 92.69 286 ARG A N 1
ATOM 2330 C CA . ARG A 1 286 ? -5.913 22.450 -9.206 1.00 92.69 286 ARG A CA 1
ATOM 2331 C C . ARG A 1 286 ? -5.918 21.218 -10.108 1.00 92.69 286 ARG A C 1
ATOM 2333 O O . ARG A 1 286 ? -6.876 21.022 -10.852 1.00 92.69 286 ARG A O 1
ATOM 2340 N N . ARG A 1 287 ? -4.871 20.389 -10.039 1.00 90.69 287 ARG A N 1
ATOM 2341 C CA . ARG A 1 287 ? -4.774 19.148 -10.819 1.00 90.69 287 ARG A CA 1
ATOM 2342 C C . ARG A 1 287 ? -5.919 18.196 -10.484 1.00 90.69 287 ARG A C 1
ATOM 2344 O O . ARG A 1 287 ? -6.535 17.658 -11.394 1.00 90.69 287 ARG A O 1
ATOM 2351 N N . ARG A 1 288 ? -6.211 18.018 -9.195 1.00 91.06 288 ARG A N 1
ATOM 2352 C CA . ARG A 1 288 ? -7.301 17.167 -8.700 1.00 91.06 288 ARG A CA 1
ATOM 2353 C C . ARG A 1 288 ? -8.659 17.679 -9.166 1.00 91.06 288 ARG A C 1
ATOM 2355 O O . ARG A 1 288 ? -9.441 16.918 -9.713 1.00 91.06 288 ARG A O 1
ATOM 2362 N N . ARG A 1 289 ? -8.915 18.986 -9.075 1.00 92.94 289 ARG A N 1
ATOM 2363 C CA . ARG A 1 289 ? -10.173 19.564 -9.584 1.00 92.94 289 ARG A CA 1
ATOM 2364 C C . ARG A 1 289 ? -10.371 19.335 -11.083 1.00 92.94 289 ARG A C 1
ATOM 2366 O O . ARG A 1 289 ? -11.504 19.155 -11.518 1.00 92.94 289 ARG A O 1
ATOM 2373 N N . ALA A 1 290 ? -9.289 19.316 -11.861 1.00 91.31 290 ALA A N 1
ATOM 2374 C CA . ALA A 1 290 ? -9.354 19.113 -13.304 1.00 91.31 290 ALA A CA 1
ATOM 2375 C C . ALA A 1 290 ? -9.780 17.690 -13.716 1.00 91.31 290 ALA A C 1
ATOM 2377 O O . ALA A 1 290 ? -10.183 17.510 -14.862 1.00 91.31 290 ALA A O 1
ATOM 2378 N N . THR A 1 291 ? -9.726 16.690 -12.823 1.00 87.12 291 THR A N 1
ATOM 2379 C CA . THR A 1 291 ? -10.163 15.320 -13.160 1.00 87.12 291 THR A CA 1
ATOM 2380 C C . THR A 1 291 ? -11.683 15.191 -13.231 1.00 87.12 291 THR A C 1
ATOM 2382 O O . THR A 1 291 ? -12.188 14.270 -13.867 1.00 87.12 291 THR A O 1
ATOM 2385 N N . GLY A 1 292 ? -12.426 16.102 -12.589 1.00 86.00 292 GLY A N 1
ATOM 2386 C CA . GLY A 1 292 ? -13.883 16.030 -12.488 1.00 86.00 292 GLY A CA 1
ATOM 2387 C C . GLY A 1 292 ? -14.392 14.941 -11.537 1.00 86.00 292 GLY A C 1
ATOM 2388 O O . GLY A 1 292 ? -15.590 14.910 -11.264 1.00 86.00 292 GLY A O 1
ATOM 2389 N N . ASP A 1 293 ? -13.514 14.100 -10.984 1.00 88.19 293 ASP A N 1
ATOM 2390 C CA . ASP A 1 293 ? -13.893 13.050 -10.044 1.00 88.19 293 ASP A CA 1
ATOM 2391 C C . ASP A 1 293 ? -14.325 13.663 -8.692 1.00 88.19 293 ASP A C 1
ATOM 2393 O O . ASP A 1 293 ? -13.599 14.487 -8.124 1.00 88.19 293 ASP A O 1
ATOM 2397 N N . PRO A 1 294 ? -15.499 13.292 -8.141 1.00 89.81 294 PRO A N 1
ATOM 2398 C CA . PRO A 1 294 ? -15.996 13.868 -6.891 1.00 89.81 294 PRO A CA 1
ATOM 2399 C C . PRO A 1 294 ? -15.048 13.702 -5.696 1.00 89.81 294 PRO A C 1
ATOM 2401 O O . PRO A 1 294 ? -15.029 14.546 -4.797 1.00 89.81 294 PRO A O 1
ATOM 2404 N N . LYS A 1 295 ? -14.252 12.628 -5.661 1.00 86.81 295 LYS A N 1
ATOM 2405 C CA . LYS A 1 295 ? -13.315 12.367 -4.563 1.00 86.81 295 LYS A CA 1
ATOM 2406 C C . LYS A 1 295 ? -12.091 13.259 -4.681 1.00 86.81 295 LYS A C 1
ATOM 2408 O O . LYS A 1 295 ? -11.660 13.834 -3.684 1.00 86.81 295 LYS A O 1
ATOM 2413 N N . ASP A 1 296 ? -11.570 13.421 -5.893 1.00 90.38 296 ASP A N 1
ATOM 2414 C CA . ASP A 1 296 ? -10.488 14.362 -6.176 1.00 90.38 296 ASP A CA 1
ATOM 2415 C C . ASP A 1 296 ? -10.910 15.807 -5.865 1.00 90.38 296 ASP A C 1
ATOM 2417 O O . ASP A 1 296 ? -10.134 16.558 -5.269 1.00 90.38 296 ASP A O 1
ATOM 2421 N N . GLN A 1 297 ? -12.152 16.190 -6.181 1.00 92.19 297 GLN A N 1
ATOM 2422 C CA . GLN A 1 297 ? -12.702 17.492 -5.786 1.00 92.19 297 GLN A CA 1
ATOM 2423 C C . GLN A 1 297 ? -12.731 17.651 -4.262 1.00 92.19 297 GLN A C 1
ATOM 2425 O O . GLN A 1 297 ? -12.268 18.667 -3.740 1.00 92.19 297 GLN A O 1
ATOM 2430 N N . ARG A 1 298 ? -13.195 16.624 -3.535 1.00 92.88 298 ARG A N 1
ATOM 2431 C CA . ARG A 1 298 ? -13.211 16.645 -2.068 1.00 92.88 298 ARG A CA 1
ATOM 2432 C C . ARG A 1 298 ? -11.806 16.744 -1.475 1.00 92.88 298 ARG A C 1
ATOM 2434 O O . ARG A 1 298 ? -11.599 17.479 -0.512 1.00 92.88 298 ARG A O 1
ATOM 2441 N N . LEU A 1 299 ? -10.840 16.021 -2.037 1.00 93.81 299 LEU A N 1
ATOM 2442 C CA . LEU A 1 299 ? -9.441 16.103 -1.624 1.00 93.81 299 LEU A CA 1
ATOM 2443 C C . LEU A 1 299 ? -8.870 17.507 -1.870 1.00 93.81 299 LEU A C 1
ATOM 2445 O O . LEU A 1 299 ? -8.173 18.033 -1.004 1.00 93.81 299 LEU A O 1
ATOM 2449 N N . ALA A 1 300 ? -9.194 18.130 -3.005 1.00 93.81 300 ALA A N 1
ATOM 2450 C CA . ALA A 1 300 ? -8.783 19.497 -3.307 1.00 93.81 300 ALA A CA 1
ATOM 2451 C C . ALA A 1 300 ? -9.335 20.511 -2.290 1.00 93.81 300 ALA A C 1
ATOM 2453 O O . ALA A 1 300 ? -8.577 21.349 -1.806 1.00 93.81 300 ALA A O 1
ATOM 2454 N N . ASP A 1 301 ? -10.608 20.389 -1.891 1.00 93.25 301 ASP A N 1
ATOM 2455 C CA . ASP A 1 301 ? -11.205 21.239 -0.846 1.00 93.25 301 ASP A CA 1
ATOM 2456 C C . ASP A 1 301 ? -10.456 21.116 0.491 1.00 93.25 301 ASP A C 1
ATOM 2458 O O . ASP A 1 301 ? -10.198 22.113 1.167 1.00 93.25 301 ASP A O 1
ATOM 2462 N N . ILE A 1 302 ? -10.072 19.890 0.867 1.00 93.88 302 ILE A N 1
ATOM 2463 C CA . ILE A 1 302 ? -9.308 19.627 2.095 1.00 93.88 302 ILE A CA 1
ATOM 2464 C C . ILE A 1 302 ? -7.920 20.269 2.019 1.00 93.88 302 ILE A C 1
ATOM 2466 O O . ILE A 1 302 ? -7.476 20.861 3.006 1.00 93.88 302 ILE A O 1
ATOM 2470 N N . ILE A 1 303 ? -7.238 20.165 0.872 1.00 93.81 303 ILE A N 1
ATOM 2471 C CA . ILE A 1 303 ? -5.930 20.797 0.651 1.00 93.81 303 ILE A CA 1
ATOM 2472 C C . ILE A 1 303 ? -6.057 22.317 0.799 1.00 93.81 303 ILE A C 1
ATOM 2474 O O . ILE A 1 303 ? -5.326 22.908 1.593 1.00 93.81 303 ILE A O 1
ATOM 2478 N N . ASP A 1 304 ? -7.009 22.937 0.098 1.00 92.06 304 ASP A N 1
ATOM 2479 C CA . ASP A 1 304 ? -7.199 24.391 0.101 1.00 92.06 304 ASP A CA 1
ATOM 2480 C C . ASP A 1 304 ? -7.519 24.917 1.511 1.00 92.06 304 ASP A C 1
ATOM 2482 O O . ASP A 1 304 ? -6.889 25.870 1.976 1.00 92.06 304 ASP A O 1
ATOM 2486 N N . GLN A 1 305 ? -8.434 24.258 2.235 1.00 89.25 305 GLN A N 1
ATOM 2487 C CA . GLN A 1 305 ? -8.779 24.641 3.607 1.00 89.25 305 GLN A CA 1
ATOM 2488 C C . GLN A 1 305 ? -7.600 24.470 4.570 1.00 89.25 305 GLN A C 1
ATOM 2490 O O . GLN A 1 305 ? -7.374 25.320 5.430 1.00 89.25 305 GLN A O 1
ATOM 2495 N N . SER A 1 306 ? -6.839 23.383 4.440 1.00 87.81 306 SER A N 1
ATOM 2496 C CA . SER A 1 306 ? -5.693 23.131 5.318 1.00 87.81 306 SER A CA 1
ATOM 2497 C C . SER A 1 306 ? -4.577 24.153 5.076 1.00 87.81 306 SER A C 1
ATOM 2499 O O . SER A 1 306 ? -3.975 24.637 6.033 1.00 87.81 306 SER A O 1
ATOM 2501 N N . ILE A 1 307 ? -4.335 24.538 3.815 1.00 88.50 307 ILE A N 1
ATOM 2502 C CA . ILE A 1 307 ? -3.395 25.615 3.464 1.00 88.50 307 ILE A CA 1
ATOM 2503 C C . ILE A 1 307 ? -3.847 26.946 4.078 1.00 88.50 307 ILE A C 1
ATOM 2505 O O . ILE A 1 307 ? -3.020 27.659 4.646 1.00 88.50 307 ILE A O 1
ATOM 2509 N N . ALA A 1 308 ? -5.145 27.264 4.019 1.00 86.88 308 ALA A N 1
ATOM 2510 C CA . ALA A 1 308 ? -5.702 28.460 4.656 1.00 86.88 308 ALA A CA 1
ATOM 2511 C C . ALA A 1 308 ? -5.537 28.447 6.188 1.00 86.88 308 ALA A C 1
ATOM 2513 O O . ALA A 1 308 ? -5.285 29.488 6.791 1.00 86.88 308 ALA A O 1
ATOM 2514 N N . ASP A 1 309 ? -5.598 27.264 6.805 1.00 84.38 309 ASP A N 1
ATOM 2515 C CA . ASP A 1 309 ? -5.328 27.046 8.231 1.00 84.38 309 ASP A CA 1
ATOM 2516 C C . ASP A 1 309 ? -3.813 27.042 8.570 1.00 84.38 309 ASP A C 1
ATOM 2518 O O . ASP A 1 309 ? -3.429 26.763 9.707 1.00 84.38 309 ASP A O 1
ATOM 2522 N N . GLY A 1 310 ? -2.934 27.345 7.605 1.00 85.19 310 GLY A N 1
ATOM 2523 C CA . GLY A 1 310 ? -1.484 27.476 7.798 1.00 85.19 310 GLY A CA 1
ATOM 2524 C C . GLY A 1 310 ? -0.679 26.188 7.603 1.00 85.19 310 GLY A C 1
ATOM 2525 O O . GLY A 1 310 ? 0.535 26.184 7.827 1.00 85.19 310 GLY A O 1
ATOM 2526 N N . TRP A 1 311 ? -1.308 25.094 7.163 1.00 82.62 311 TRP A N 1
ATOM 2527 C CA . TRP A 1 311 ? -0.609 23.844 6.863 1.00 82.62 311 TRP A CA 1
ATOM 2528 C C . TRP A 1 311 ? 0.112 23.995 5.525 1.00 82.62 311 TRP A C 1
ATOM 2530 O O . TRP A 1 311 ? -0.511 23.978 4.464 1.00 82.62 311 TRP A O 1
ATOM 2540 N N . THR A 1 312 ? 1.433 24.161 5.558 1.00 78.50 312 THR A N 1
ATOM 2541 C CA . THR A 1 312 ? 2.220 24.456 4.355 1.00 78.50 312 THR A CA 1
ATOM 2542 C C . THR A 1 312 ? 3.223 23.354 4.035 1.00 78.50 312 THR A C 1
ATOM 2544 O O . THR A 1 312 ? 3.929 22.855 4.909 1.00 78.50 312 THR A O 1
ATOM 2547 N N . GLY A 1 313 ? 3.298 23.010 2.746 1.00 76.69 313 GLY A N 1
ATOM 2548 C CA . GLY A 1 313 ? 4.337 22.160 2.173 1.00 76.69 313 GLY A CA 1
ATOM 2549 C C . GLY A 1 313 ? 4.299 20.689 2.597 1.00 76.69 313 GLY A C 1
ATOM 2550 O O . GLY A 1 313 ? 3.588 20.268 3.509 1.00 76.69 313 GLY A O 1
ATOM 2551 N N . GLY A 1 314 ? 5.113 19.892 1.907 1.00 89.81 314 GLY A N 1
ATOM 2552 C CA . GLY A 1 314 ? 5.278 18.471 2.186 1.00 89.81 314 GLY A CA 1
ATOM 2553 C C . GLY A 1 314 ? 4.179 17.596 1.593 1.00 89.81 314 GLY A C 1
ATOM 2554 O O . GLY A 1 314 ? 3.421 17.996 0.710 1.00 89.81 314 GLY A O 1
ATOM 2555 N N . ARG A 1 315 ? 4.144 16.354 2.070 1.00 91.94 315 ARG A N 1
ATOM 2556 C CA . ARG A 1 315 ? 3.207 15.331 1.615 1.00 91.94 315 ARG A CA 1
ATOM 2557 C C . ARG A 1 315 ? 2.479 14.733 2.792 1.00 91.94 315 ARG A C 1
ATOM 2559 O O . ARG A 1 315 ? 3.077 14.604 3.854 1.00 91.94 315 ARG A O 1
ATOM 2566 N N . TYR A 1 316 ? 1.241 14.309 2.583 1.00 93.75 316 TYR A N 1
ATOM 2567 C CA . TYR A 1 316 ? 0.404 13.770 3.648 1.00 93.75 316 TYR A CA 1
ATOM 2568 C C . TYR A 1 316 ? -0.334 12.506 3.224 1.00 93.75 316 TYR A C 1
ATOM 2570 O O . TYR A 1 316 ? -0.507 12.207 2.041 1.00 93.75 316 TYR A O 1
ATOM 2578 N N . GLN A 1 317 ? -0.779 11.768 4.234 1.00 94.31 317 GLN A N 1
ATOM 2579 C CA . GLN A 1 317 ? -1.800 10.745 4.108 1.00 94.31 317 GLN A CA 1
ATOM 2580 C C . GLN A 1 317 ? -3.125 11.302 4.629 1.00 94.31 317 GLN A C 1
ATOM 2582 O O . GLN A 1 317 ? -3.189 11.813 5.750 1.00 94.31 317 GLN A O 1
ATOM 2587 N N . VAL A 1 318 ? -4.172 11.169 3.823 1.00 95.38 318 VAL A N 1
ATOM 2588 C CA . VAL A 1 318 ? -5.506 11.720 4.050 1.00 95.38 318 VAL A CA 1
ATOM 2589 C C . VAL A 1 318 ? -6.518 10.591 4.151 1.00 95.38 318 VAL A C 1
ATOM 2591 O O . VAL A 1 318 ? -6.514 9.652 3.357 1.00 95.38 318 VAL A O 1
ATOM 2594 N N . PHE A 1 319 ? -7.407 10.709 5.124 1.00 96.44 319 PHE A N 1
ATOM 2595 C CA . PHE A 1 319 ? -8.591 9.884 5.262 1.00 96.44 319 PHE A CA 1
ATOM 2596 C C . PHE A 1 319 ? -9.803 10.769 5.003 1.00 96.44 319 PHE A C 1
ATOM 2598 O O . PHE A 1 319 ? -9.997 11.761 5.712 1.00 96.44 319 PHE A O 1
ATOM 2605 N N . LEU A 1 320 ? -10.603 10.411 4.001 1.00 96.19 320 LEU A N 1
ATOM 2606 C CA . LEU A 1 320 ? -11.905 11.026 3.770 1.00 96.19 320 LEU A CA 1
ATOM 2607 C C . LEU A 1 320 ? -12.903 10.358 4.712 1.00 96.19 320 LEU A C 1
ATOM 2609 O O . LEU A 1 320 ? -13.050 9.132 4.699 1.00 96.19 320 LEU A O 1
ATOM 2613 N N . LEU A 1 321 ? -13.547 11.153 5.560 1.00 97.38 321 LEU A N 1
ATOM 2614 C CA . LEU A 1 321 ? -14.394 10.671 6.642 1.00 97.38 321 LEU A CA 1
ATOM 2615 C C . LEU A 1 321 ? -15.851 11.073 6.394 1.00 97.38 321 LEU A C 1
ATOM 2617 O O . LEU A 1 321 ? -16.133 12.125 5.829 1.00 97.38 321 LEU A O 1
ATOM 2621 N N . SER A 1 322 ? -16.786 10.224 6.812 1.00 97.50 322 SER A N 1
ATOM 2622 C CA . SER A 1 322 ? -18.222 10.545 6.790 1.00 97.50 322 SER A CA 1
ATOM 2623 C C . SER A 1 322 ? -18.563 11.709 7.728 1.00 97.50 322 SER A C 1
ATOM 2625 O O . SER A 1 322 ? -17.974 11.785 8.809 1.00 97.50 322 SER A O 1
ATOM 2627 N N . ALA A 1 323 ? -19.568 12.509 7.386 1.00 96.44 323 ALA A N 1
ATOM 2628 C CA . ALA A 1 323 ? -20.136 13.541 8.249 1.00 96.44 323 ALA A CA 1
ATOM 2629 C C . ALA A 1 323 ? -21.216 12.976 9.201 1.00 96.44 323 ALA A C 1
ATOM 2631 O O . ALA A 1 323 ? -21.774 11.906 8.931 1.00 96.44 323 ALA A O 1
ATOM 2632 N N . PRO A 1 324 ? -21.553 13.681 10.301 1.00 96.50 324 PRO A N 1
ATOM 2633 C CA . PRO A 1 324 ? -22.706 13.333 11.128 1.00 96.50 324 PRO A CA 1
ATOM 2634 C C . PRO A 1 324 ? -23.994 13.237 10.298 1.00 96.50 324 PRO A C 1
ATOM 2636 O O . PRO A 1 324 ? -24.331 14.155 9.556 1.00 96.50 324 PRO A O 1
ATOM 2639 N N . GLY A 1 325 ? -24.711 12.119 10.432 1.00 94.25 325 GLY A N 1
ATOM 2640 C CA . GLY A 1 325 ? -25.927 11.817 9.663 1.00 94.25 325 GLY A CA 1
ATOM 2641 C C . GLY A 1 325 ? -25.715 10.910 8.445 1.00 94.25 325 GLY A C 1
ATOM 2642 O O . GLY A 1 325 ? -26.676 10.300 7.978 1.00 94.25 325 GLY A O 1
ATOM 2643 N N . ASP A 1 326 ? -24.478 10.739 7.975 1.00 96.44 326 ASP A N 1
ATOM 2644 C CA . ASP A 1 326 ? -24.171 9.816 6.880 1.00 96.44 326 ASP A CA 1
ATOM 2645 C C . ASP A 1 326 ? -24.352 8.340 7.283 1.00 96.44 326 ASP A C 1
ATOM 2647 O O . ASP A 1 326 ? -24.173 7.942 8.437 1.00 96.44 326 ASP A O 1
ATOM 2651 N N . THR A 1 327 ? -24.600 7.467 6.301 1.00 95.19 327 THR A N 1
ATOM 2652 C CA . THR A 1 327 ? -24.723 6.019 6.527 1.00 95.19 327 THR A CA 1
ATOM 2653 C C . THR A 1 327 ? -23.477 5.431 7.194 1.00 95.19 327 THR A C 1
ATOM 2655 O O . THR A 1 327 ? -22.371 5.524 6.655 1.00 95.19 327 THR A O 1
ATOM 2658 N N . GLY A 1 328 ? -23.669 4.767 8.337 1.00 92.94 328 GLY A N 1
ATOM 2659 C CA . GLY A 1 328 ? -22.607 4.111 9.106 1.00 92.94 328 GLY A CA 1
ATOM 2660 C C . GLY A 1 328 ? -21.829 5.039 10.045 1.00 92.94 328 GLY A C 1
ATOM 2661 O O . GLY A 1 328 ? -21.015 4.542 10.827 1.00 92.94 328 GLY A O 1
ATOM 2662 N N . HIS A 1 329 ? -22.083 6.351 9.988 1.00 97.12 329 HIS A N 1
ATOM 2663 C CA . HIS A 1 329 ? -21.570 7.317 10.951 1.00 97.12 329 HIS A CA 1
ATOM 2664 C C . HIS A 1 329 ? -22.204 7.071 12.326 1.00 97.12 329 HIS A C 1
ATOM 2666 O O . HIS A 1 329 ? -23.407 6.817 12.418 1.00 97.12 329 HIS A O 1
ATOM 2672 N N . HIS A 1 330 ? -21.424 7.180 13.403 1.00 96.94 330 HIS A N 1
ATOM 2673 C CA . HIS A 1 330 ? -21.974 7.136 14.755 1.00 96.94 330 HIS A CA 1
ATOM 2674 C C . HIS A 1 330 ? -21.602 8.375 15.570 1.00 96.94 330 HIS A C 1
ATOM 2676 O O . HIS A 1 330 ? -20.426 8.620 15.830 1.00 96.94 330 HIS A O 1
ATOM 2682 N N . THR A 1 331 ? -22.626 9.081 16.050 1.00 96.81 331 THR A N 1
ATOM 2683 C CA . THR A 1 331 ? -22.497 10.238 16.940 1.00 96.81 331 THR A CA 1
ATOM 2684 C C . THR A 1 331 ? -22.955 9.868 18.344 1.00 96.81 331 THR A C 1
ATOM 2686 O O . THR A 1 331 ? -24.113 9.503 18.572 1.00 96.81 331 THR A O 1
ATOM 2689 N N . ARG A 1 332 ? -22.054 9.985 19.317 1.00 95.94 332 ARG A N 1
ATOM 2690 C CA . ARG A 1 332 ? -22.383 9.808 20.733 1.00 95.94 332 ARG A CA 1
ATOM 2691 C C . ARG A 1 332 ? -23.004 11.072 21.323 1.00 95.94 332 ARG A C 1
ATOM 2693 O O . ARG A 1 332 ? -22.697 12.187 20.924 1.00 95.94 332 ARG A O 1
ATOM 2700 N N . ARG A 1 333 ? -23.799 10.901 22.386 1.00 93.44 333 ARG A N 1
ATOM 2701 C CA . ARG A 1 333 ? -24.348 12.024 23.175 1.00 93.44 333 ARG A CA 1
ATOM 2702 C C . ARG A 1 333 ? -23.293 12.779 23.988 1.00 93.44 333 ARG A C 1
ATOM 2704 O O . ARG A 1 333 ? -23.512 13.925 24.358 1.00 93.44 333 ARG A O 1
ATOM 2711 N N . SER A 1 334 ? -22.188 12.120 24.328 1.00 94.44 334 SER A N 1
ATOM 2712 C CA . SER A 1 334 ? -21.125 12.676 25.164 1.00 94.44 334 SER A CA 1
ATOM 2713 C C . SER A 1 334 ? -19.769 12.098 24.775 1.00 94.44 334 SER A C 1
ATOM 2715 O O . SER A 1 334 ? -19.681 11.007 24.195 1.00 94.44 334 SER A O 1
ATOM 2717 N N . THR A 1 335 ? -18.712 12.809 25.162 1.00 96.56 335 THR A N 1
ATOM 2718 C CA . THR A 1 335 ? -17.333 12.325 25.072 1.00 96.56 335 THR A CA 1
ATOM 2719 C C . THR A 1 335 ? -17.092 11.139 26.015 1.00 96.56 335 THR A C 1
ATOM 2721 O O . THR A 1 335 ? -17.879 10.880 26.933 1.00 96.56 335 THR A O 1
ATOM 2724 N N . ILE A 1 336 ? -16.001 10.404 25.781 1.00 96.19 336 ILE A N 1
ATOM 2725 C CA . ILE A 1 336 ? -15.514 9.326 26.654 1.00 96.19 336 ILE A CA 1
ATOM 2726 C C . ILE A 1 336 ? -14.340 9.870 27.477 1.00 96.19 336 ILE A C 1
ATOM 2728 O O . ILE A 1 336 ? -13.224 9.940 26.949 1.00 96.19 336 ILE A O 1
ATOM 2732 N N . PRO A 1 337 ? -14.544 10.286 28.737 1.00 95.12 337 PRO A N 1
ATOM 2733 C CA . PRO A 1 337 ? -13.477 10.836 29.562 1.00 95.12 337 PRO A CA 1
ATOM 2734 C C . PRO A 1 337 ? -12.381 9.808 29.865 1.00 95.12 337 PRO A C 1
ATOM 2736 O O . PRO A 1 337 ? -12.643 8.631 30.140 1.00 95.12 337 PRO A O 1
ATOM 2739 N N . HIS A 1 338 ? -11.137 10.285 29.863 1.00 92.25 338 HIS A N 1
ATOM 2740 C CA . HIS A 1 338 ? -9.978 9.564 30.367 1.00 92.25 338 HIS A CA 1
ATOM 2741 C C . HIS A 1 338 ? -9.738 9.918 31.833 1.00 92.25 338 HIS A C 1
ATOM 2743 O O . HIS A 1 338 ? -9.266 11.008 32.159 1.00 92.25 338 HIS A O 1
ATOM 2749 N N . THR A 1 339 ? -10.081 8.980 32.711 1.00 85.94 339 THR A N 1
ATOM 2750 C CA . THR A 1 339 ? -10.156 9.188 34.164 1.00 85.94 339 THR A CA 1
ATOM 2751 C C . THR A 1 339 ? -8.873 8.842 34.917 1.00 85.94 339 THR A C 1
ATOM 2753 O O . THR A 1 339 ? -8.794 9.110 36.113 1.00 85.94 339 THR A O 1
ATOM 2756 N N . ALA A 1 340 ? -7.855 8.283 34.252 1.00 81.69 340 ALA A N 1
ATOM 2757 C CA . ALA A 1 340 ? -6.554 8.070 34.885 1.00 81.69 340 ALA A CA 1
ATOM 2758 C C . ALA A 1 340 ? -5.947 9.419 35.334 1.00 81.69 340 ALA A C 1
ATOM 2760 O O . ALA A 1 340 ? -6.255 10.446 34.720 1.00 81.69 340 ALA A O 1
ATOM 2761 N N . PRO A 1 341 ? -5.095 9.458 36.374 1.00 76.19 341 PRO A N 1
ATOM 2762 C CA . PRO A 1 341 ? -4.448 10.690 36.816 1.00 76.19 341 PRO A CA 1
ATOM 2763 C C . PRO A 1 341 ? -3.622 11.389 35.710 1.00 76.19 341 PRO A C 1
ATOM 2765 O O . PRO A 1 341 ? -3.265 10.799 34.685 1.00 76.19 341 PRO A O 1
ATOM 2768 N N . PRO A 1 342 ? -3.304 12.685 35.847 1.00 68.06 342 PRO A N 1
ATOM 2769 C CA . PRO A 1 342 ? -2.330 13.337 34.977 1.00 68.06 342 PRO A CA 1
ATOM 2770 C C . PRO A 1 342 ? -0.909 12.830 35.280 1.00 68.06 342 PRO A C 1
ATOM 2772 O O . PRO A 1 342 ? -0.485 12.812 36.431 1.00 68.06 342 PRO A O 1
ATOM 2775 N N . GLY A 1 343 ? -0.144 12.454 34.251 1.00 66.38 343 GLY A N 1
ATOM 2776 C CA . GLY A 1 343 ? 1.267 12.081 34.390 1.00 66.38 343 GLY A CA 1
ATOM 2777 C C . GLY A 1 343 ? 1.912 11.699 33.057 1.00 66.38 343 GLY A C 1
ATOM 2778 O O . GLY A 1 343 ? 1.219 11.441 32.068 1.00 66.38 343 GLY A O 1
ATOM 2779 N N . ARG A 1 344 ? 3.252 11.677 33.008 1.00 55.47 344 ARG A N 1
ATOM 2780 C CA . ARG A 1 344 ? 4.005 11.315 31.796 1.00 55.47 344 ARG A CA 1
ATOM 2781 C C . ARG A 1 344 ? 3.624 9.894 31.371 1.00 55.47 344 ARG A C 1
ATOM 2783 O O . ARG A 1 344 ? 3.744 8.957 32.148 1.00 55.47 344 ARG A O 1
ATOM 2790 N N . GLY A 1 345 ? 3.130 9.760 30.144 1.00 61.09 345 GLY A N 1
ATOM 2791 C CA . GLY A 1 345 ? 2.683 8.487 29.584 1.00 61.09 345 GLY A CA 1
ATOM 2792 C C . GLY A 1 345 ? 1.244 8.066 29.924 1.00 61.09 345 GLY A C 1
ATOM 2793 O O . GLY A 1 345 ? 0.804 7.014 29.472 1.00 61.09 345 GLY A O 1
ATOM 2794 N N . GLN A 1 346 ? 0.474 8.897 30.632 1.00 74.81 346 GLN A N 1
ATOM 2795 C CA . GLN A 1 346 ? -0.921 8.613 31.009 1.00 74.81 346 GLN A CA 1
ATOM 2796 C C . GLN A 1 346 ? -1.947 9.193 30.019 1.00 74.81 346 GLN A C 1
ATOM 2798 O O . GLN A 1 346 ? -3.029 9.613 30.410 1.00 74.81 346 GLN A O 1
ATOM 2803 N N . ALA A 1 347 ? -1.600 9.313 28.736 1.00 77.50 347 ALA A N 1
ATOM 2804 C CA . ALA A 1 347 ? -2.585 9.609 27.698 1.00 77.50 347 ALA A CA 1
ATOM 2805 C C . ALA A 1 347 ? -3.183 8.292 27.198 1.00 77.50 347 ALA A C 1
ATOM 2807 O O . ALA A 1 347 ? -2.438 7.351 26.928 1.00 77.50 347 ALA A O 1
ATOM 2808 N N . TYR A 1 348 ? -4.506 8.238 27.006 1.00 79.19 348 TYR A N 1
ATOM 2809 C CA . TYR A 1 348 ? -5.164 7.043 26.468 1.00 79.19 348 TYR A CA 1
ATOM 2810 C C . TYR A 1 348 ? -4.573 6.589 25.121 1.00 79.19 348 TYR A C 1
ATOM 2812 O O . TYR A 1 348 ? -4.448 5.385 24.877 1.00 79.19 348 TYR A O 1
ATOM 2820 N N . THR A 1 349 ? -4.177 7.549 24.274 1.00 78.25 349 THR A N 1
ATOM 2821 C CA . THR A 1 349 ? -3.472 7.308 23.009 1.00 78.25 349 THR A CA 1
ATOM 2822 C C . THR A 1 349 ? -2.099 7.986 23.005 1.00 78.25 349 THR A C 1
ATOM 2824 O O . THR A 1 349 ? -2.018 9.214 23.008 1.00 78.25 349 THR A O 1
ATOM 2827 N N . GLN A 1 350 ? -1.019 7.208 22.905 1.00 71.50 350 GLN A N 1
ATOM 2828 C CA . GLN A 1 350 ? 0.329 7.697 22.570 1.00 71.50 350 GLN A CA 1
ATOM 2829 C C . GLN A 1 350 ? 0.633 7.418 21.087 1.00 71.50 350 GLN A C 1
ATOM 2831 O O . GLN A 1 350 ? 1.550 6.678 20.747 1.00 71.50 350 GLN A O 1
ATOM 2836 N N . GLY A 1 351 ? -0.211 7.935 20.189 1.00 76.88 351 GLY A N 1
ATOM 2837 C CA . GLY A 1 351 ? -0.122 7.684 18.747 1.00 76.88 351 GLY A CA 1
ATOM 2838 C C . GLY A 1 351 ? -1.443 7.195 18.159 1.00 76.88 351 GLY A C 1
ATOM 2839 O O . GLY A 1 351 ? -2.298 8.010 17.819 1.00 76.88 351 GLY A O 1
ATOM 2840 N N . GLN A 1 352 ? -1.579 5.881 17.995 1.00 89.25 352 GLN A N 1
ATOM 2841 C CA . GLN A 1 352 ? -2.812 5.205 17.575 1.00 89.25 352 GLN A CA 1
ATOM 2842 C C . GLN A 1 352 ? -3.201 4.185 18.637 1.00 89.25 352 GLN A C 1
ATOM 2844 O O . GLN A 1 352 ? -2.342 3.490 19.179 1.00 89.25 352 GLN A O 1
ATOM 2849 N N . ARG A 1 353 ? -4.499 4.051 18.879 1.00 91.12 353 ARG A N 1
ATOM 2850 C CA . ARG A 1 353 ? -5.068 2.932 19.625 1.00 91.12 353 ARG A CA 1
ATOM 2851 C C . ARG A 1 353 ? -6.191 2.316 18.812 1.00 91.12 353 ARG A C 1
ATOM 2853 O O . ARG A 1 353 ? -6.813 3.003 18.017 1.00 91.12 353 ARG A O 1
ATOM 2860 N N . TYR A 1 354 ? -6.429 1.029 18.986 1.00 91.25 354 TYR A N 1
ATOM 2861 C CA . TYR A 1 354 ? -7.420 0.293 18.214 1.00 91.25 354 TYR A CA 1
ATOM 2862 C C . TYR A 1 354 ? -8.478 -0.235 19.174 1.00 91.25 354 TYR A C 1
ATOM 2864 O O . TYR A 1 354 ? -8.129 -0.772 20.225 1.00 91.25 354 TYR A O 1
ATOM 2872 N N . ALA A 1 355 ? -9.748 -0.040 18.832 1.00 90.69 355 ALA A N 1
ATOM 2873 C CA . ALA A 1 355 ? -10.881 -0.466 19.640 1.00 90.69 355 ALA A CA 1
ATOM 2874 C C . ALA A 1 355 ? -12.016 -0.986 18.754 1.00 90.69 355 ALA A C 1
ATOM 2876 O O . ALA A 1 355 ? -12.102 -0.659 17.572 1.00 90.69 355 ALA A O 1
ATOM 2877 N N . VAL A 1 356 ? -12.886 -1.798 19.349 1.00 89.88 356 VAL A N 1
ATOM 2878 C CA . VAL A 1 356 ? -14.139 -2.240 18.730 1.00 89.88 356 VAL A CA 1
ATOM 2879 C C . VAL A 1 356 ? -15.154 -1.101 18.821 1.00 89.88 356 VAL A C 1
ATOM 2881 O O . VAL A 1 356 ? -15.422 -0.609 19.922 1.00 89.88 356 VAL A O 1
ATOM 2884 N N . ARG A 1 357 ? -15.769 -0.718 17.700 1.00 92.06 357 ARG A N 1
ATOM 2885 C CA . ARG A 1 357 ? -16.756 0.365 17.599 1.00 92.06 357 ARG A CA 1
ATOM 2886 C C . ARG A 1 357 ? -17.874 0.183 18.607 1.00 92.06 357 ARG A C 1
ATOM 2888 O O . ARG A 1 357 ? -18.221 1.120 19.308 1.00 92.06 357 ARG A O 1
ATOM 2895 N N . GLN A 1 358 ? -18.390 -1.036 18.759 1.00 89.69 358 GLN A N 1
ATOM 2896 C CA . GLN A 1 358 ? -19.464 -1.307 19.716 1.00 89.69 358 GLN A CA 1
ATOM 2897 C C . GLN A 1 358 ? -19.063 -0.993 21.166 1.00 89.69 358 GLN A C 1
ATOM 2899 O O . GLN A 1 358 ? -19.859 -0.415 21.903 1.00 89.69 358 GLN A O 1
ATOM 2904 N N . LYS A 1 359 ? -17.815 -1.292 21.562 1.00 91.38 359 LYS A N 1
ATOM 2905 C CA . LYS A 1 359 ? -17.290 -0.895 22.878 1.00 91.38 359 LYS A CA 1
ATOM 2906 C C . LYS A 1 359 ? -17.161 0.622 22.979 1.00 91.38 359 LYS A C 1
ATOM 2908 O O . LYS A 1 359 ? -17.513 1.195 24.004 1.00 91.38 359 LYS A O 1
ATOM 2913 N N . LEU A 1 360 ? -16.713 1.279 21.907 1.00 92.69 360 LEU A N 1
ATOM 2914 C CA . LEU A 1 360 ? -16.689 2.739 21.831 1.00 92.69 360 LEU A CA 1
ATOM 2915 C C . LEU A 1 360 ? -18.079 3.362 21.887 1.00 92.69 360 LEU A C 1
ATOM 2917 O O . LEU A 1 360 ? -18.157 4.502 22.300 1.00 92.69 360 LEU A O 1
ATOM 2921 N N . ILE A 1 361 ? -19.158 2.677 21.514 1.00 92.56 361 ILE A N 1
ATOM 2922 C CA . ILE A 1 361 ? -20.527 3.204 21.617 1.00 92.56 361 ILE A CA 1
ATOM 2923 C C . ILE A 1 361 ? -21.027 3.131 23.066 1.00 92.56 361 ILE A C 1
ATOM 2925 O O . ILE A 1 361 ? -21.640 4.077 23.558 1.00 92.56 361 ILE A O 1
ATOM 2929 N N . SER A 1 362 ? -20.743 2.033 23.772 1.00 92.25 362 SER A N 1
ATOM 2930 C CA . SER A 1 362 ? -21.263 1.786 25.125 1.00 92.25 362 SER A CA 1
ATOM 2931 C C . SER A 1 362 ? -20.369 2.283 26.266 1.00 92.25 362 SER A C 1
ATOM 2933 O O . SER A 1 362 ? -20.848 2.412 27.392 1.00 92.25 362 SER A O 1
ATOM 2935 N N . ALA A 1 363 ? -19.080 2.539 26.015 1.00 93.69 363 ALA A N 1
ATOM 2936 C CA . ALA A 1 363 ? -18.121 2.928 27.050 1.00 93.69 363 ALA A CA 1
ATOM 2937 C C . ALA A 1 363 ? -18.507 4.244 27.738 1.00 93.69 363 ALA A C 1
ATOM 2939 O O . ALA A 1 363 ? -18.884 5.216 27.081 1.00 93.69 363 ALA A O 1
ATOM 2940 N N . ARG A 1 364 ? -18.362 4.305 29.059 1.00 93.19 364 ARG A N 1
ATOM 2941 C CA . ARG A 1 364 ? -18.526 5.526 29.861 1.00 93.19 364 ARG A CA 1
ATOM 2942 C C . ARG A 1 364 ? -17.193 6.213 30.096 1.00 93.19 364 ARG A C 1
ATOM 2944 O O . ARG A 1 364 ? -17.145 7.433 30.166 1.00 93.19 364 ARG A O 1
ATOM 2951 N N . THR A 1 365 ? -16.121 5.440 30.202 1.00 93.69 365 THR A N 1
ATOM 2952 C CA . THR A 1 365 ? -14.756 5.935 30.368 1.00 93.69 365 THR A CA 1
ATOM 2953 C C . THR A 1 365 ? -13.808 5.154 29.471 1.00 93.69 365 THR A C 1
ATOM 2955 O O . THR A 1 365 ? -14.127 4.077 28.970 1.00 93.69 365 THR A O 1
ATOM 2958 N N . THR A 1 366 ? -12.601 5.669 29.275 1.00 90.94 366 THR A N 1
ATOM 2959 C CA . THR A 1 366 ? -11.580 4.950 28.503 1.00 90.94 366 THR A CA 1
ATOM 2960 C C . THR A 1 366 ? -11.148 3.618 29.123 1.00 90.94 366 THR A C 1
ATOM 2962 O O . THR A 1 366 ? -10.572 2.792 28.419 1.00 90.94 366 THR A O 1
ATOM 2965 N N . SER A 1 367 ? -11.382 3.415 30.424 1.00 87.88 367 SER A N 1
ATOM 2966 C CA . SER A 1 367 ? -11.059 2.164 31.126 1.00 87.88 367 SER A CA 1
ATOM 2967 C C . SER A 1 367 ? -11.977 1.011 30.708 1.00 87.88 367 SER A C 1
ATOM 2969 O O . SER A 1 367 ? -11.605 -0.149 30.833 1.00 87.88 367 SER A O 1
ATOM 2971 N N . ASP A 1 368 ? -13.139 1.317 30.126 1.00 86.88 368 ASP A N 1
ATOM 2972 C CA . ASP A 1 368 ? -14.060 0.309 29.583 1.00 86.88 368 ASP A CA 1
ATOM 2973 C C . ASP A 1 368 ? -13.573 -0.255 28.229 1.00 86.88 368 ASP A C 1
ATOM 2975 O O . ASP A 1 368 ? -14.160 -1.183 27.671 1.00 86.88 368 ASP A O 1
ATOM 2979 N N . LEU A 1 369 ? -12.515 0.342 27.666 1.00 84.75 369 LEU A N 1
ATOM 2980 C CA . LEU A 1 369 ? -11.941 0.001 26.361 1.00 84.75 369 LEU A CA 1
ATOM 2981 C C . LEU A 1 369 ? -10.634 -0.798 26.469 1.00 84.75 369 LEU A C 1
ATOM 2983 O O . LEU A 1 369 ? -10.042 -1.114 25.434 1.00 84.75 369 LEU A O 1
ATOM 2987 N N . THR A 1 370 ? -10.146 -1.036 27.689 1.00 68.25 370 THR A N 1
ATOM 2988 C CA . THR A 1 370 ? -8.944 -1.838 27.967 1.00 68.25 370 THR A CA 1
ATOM 2989 C C . THR A 1 370 ? -9.225 -3.327 27.976 1.00 68.25 370 THR A C 1
ATOM 2991 O O . THR A 1 370 ? -10.328 -3.723 28.415 1.00 68.25 370 THR A O 1
#

Foldseek 3Di:
DPAQPCLPPVPVVDDVVQLVVLCVQVVNPSRSSVLLLVLQLVLLVLLVVLLVLLLVLLLVLQLVQLCVVVVCVVVVDRSLVDQLPAPPVLNVVSVVQLVVQQVVQVVVPNVCSDPVSSSVSRDLVNSLVCLDPSNVVVLQRTRLSQQQQDPSDSLVQSVLSVVSVVVSVCSVVVHGCQQPQSVVNLVSSLVNVCSRPNVSSVVSVVPRCSVVSVVVRPDAWLQEKEFACPPQVVLCVVQVKGKAAAPDGGGNHQWYWYQDPQWTAFKIWGQPDKDGFQWLDLVQLVVLVVVVDPVSPSVSVSSVVVVVVVDDGDTIMMTRTDDPPDPPIGGAPDIAGAPDDDDVPSRLDPGMDTFGVVQVRPHNHSVSGD